Protein AF-A0A845ZEK1-F1 (afdb_monomer)

Sequence (214 aa):
FQQAIDDYSEALKINANESKAFIGRALAHYHLGHADDALSDYAEAIRLNPRDARASVGRGLIYFSQADFQRAWVNFDQALRINPDDAQAYLGRADSNAKLGKADDAILDYTAVLRLMPDDVNAYYNRALLHHERGDIDTALADYEQVSQRIPPDAALSYNMACLLTQKNQLEAAFAQLEQALTLGGESIAATAATDPDFAPLRGDARFAELVRE

pLDDT: mean 96.43, std 3.89, range [60.62, 98.88]

Nearest PDB structures (foldseek):
  6eou-assembly1_A  TM=8.905E-01  e=7.229E-09  Homo sapiens
  6q6h-assembly1_J  TM=7.855E-01  e=2.201E-08  Homo sapiens
  1w3b-assembly1_A  TM=8.340E-01  e=2.630E-08  Homo sapiens
  9gaw-assembly1_P  TM=7.689E-01  e=3.592E-08  Homo sapiens
  9gaw-assembly1_J  TM=7.381E-01  e=3.286E-08  Homo sapiens

Foldseek 3Di:
DVVLLVVLVVVCVVPVLPLVSLLSNLVVCVVVVVLVSSLVSLVSSCVSPVLPLSSLLSNLVSCVVVVVLVSSLVSLVSSCVNPVLPLSSLQSNLVSCVSVVNLVSNLVSLVSNCVNVVLPLVSLQVNLVSCVVVVVLVSSLVSLVSNVVRDPDALVSLQSNLLSCLVVVVNVSSLVSLLVNCVHPPLVSLVCLVPDPSCVSVPPPVSNVVSSDD

Structure (mmCIF, N/CA/C/O backbone):
data_AF-A0A845ZEK1-F1
#
_entry.id   AF-A0A845ZEK1-F1
#
loop_
_atom_site.group_PDB
_atom_site.id
_atom_site.type_symbol
_atom_site.label_atom_id
_atom_site.label_alt_id
_atom_site.label_comp_id
_atom_site.label_asym_id
_atom_site.label_entity_id
_atom_site.label_seq_id
_atom_site.pdbx_PDB_ins_code
_atom_site.Cartn_x
_atom_site.Cartn_y
_atom_site.Cartn_z
_atom_site.occupancy
_atom_site.B_iso_or_equiv
_atom_site.auth_seq_id
_atom_site.auth_comp_id
_atom_site.auth_asym_id
_atom_site.auth_atom_id
_atom_site.pdbx_PDB_model_num
ATOM 1 N N . PHE A 1 1 ? 23.775 6.052 -9.203 1.00 93.94 1 PHE A N 1
ATOM 2 C CA . PHE A 1 1 ? 22.815 5.849 -10.306 1.00 93.94 1 PHE A CA 1
ATOM 3 C C . PHE A 1 1 ? 23.282 6.442 -11.632 1.00 93.94 1 PHE A C 1
ATOM 5 O O . PHE A 1 1 ? 23.187 5.718 -12.607 1.00 93.94 1 PHE A O 1
ATOM 12 N N . GLN A 1 2 ? 23.859 7.654 -11.696 1.00 97.69 2 GLN A N 1
ATOM 13 C CA . GLN A 1 2 ? 24.352 8.208 -12.976 1.00 97.69 2 GLN A CA 1
ATOM 14 C C . GLN A 1 2 ? 25.347 7.284 -13.699 1.00 97.69 2 GLN A C 1
ATOM 16 O O . GLN A 1 2 ? 25.124 6.942 -14.849 1.00 97.69 2 GLN A O 1
ATOM 21 N N . GLN A 1 3 ? 26.362 6.775 -12.995 1.00 97.94 3 GLN A N 1
ATOM 22 C CA . GLN A 1 3 ? 27.318 5.828 -13.583 1.00 97.94 3 GLN A CA 1
ATOM 23 C C . GLN A 1 3 ? 26.645 4.567 -14.157 1.00 97.94 3 GLN A C 1
ATOM 25 O O . GLN A 1 3 ? 27.056 4.077 -15.198 1.00 97.94 3 GLN A O 1
ATOM 30 N N . ALA A 1 4 ? 25.570 4.073 -13.531 1.00 97.75 4 ALA A N 1
ATOM 31 C CA . ALA A 1 4 ? 24.830 2.931 -14.065 1.00 97.75 4 ALA A CA 1
ATOM 32 C C . ALA A 1 4 ? 24.123 3.279 -15.386 1.00 97.75 4 ALA A C 1
ATOM 34 O O . ALA A 1 4 ? 24.081 2.448 -16.287 1.00 97.75 4 ALA A O 1
ATOM 35 N N . ILE A 1 5 ? 23.596 4.503 -15.526 1.00 98.62 5 ILE A N 1
ATOM 36 C CA . ILE A 1 5 ? 23.023 4.978 -16.795 1.00 98.62 5 ILE A CA 1
ATOM 37 C C . ILE A 1 5 ? 24.092 4.990 -17.885 1.00 98.62 5 ILE A C 1
ATOM 39 O O . ILE A 1 5 ? 23.830 4.517 -18.994 1.00 98.62 5 ILE A O 1
ATOM 43 N N . ASP A 1 6 ? 25.282 5.495 -17.564 1.00 98.19 6 ASP A N 1
ATOM 44 C CA . ASP A 1 6 ? 26.401 5.574 -18.501 1.00 98.19 6 ASP A CA 1
ATOM 45 C C . ASP A 1 6 ? 26.843 4.160 -18.928 1.00 98.19 6 ASP A C 1
ATOM 47 O O . ASP A 1 6 ? 26.888 3.864 -20.124 1.00 98.19 6 ASP A O 1
ATOM 51 N N . ASP A 1 7 ? 27.039 3.248 -17.969 1.00 98.38 7 ASP A N 1
ATOM 52 C CA . ASP A 1 7 ? 27.442 1.857 -18.217 1.00 98.38 7 ASP A CA 1
ATOM 53 C C . ASP A 1 7 ? 26.414 1.095 -19.075 1.00 98.38 7 ASP A C 1
ATOM 55 O O . ASP A 1 7 ? 26.776 0.435 -20.054 1.00 98.38 7 ASP A O 1
ATOM 59 N N . TYR A 1 8 ? 25.116 1.204 -18.764 1.00 98.38 8 TYR A N 1
ATOM 60 C CA . TYR A 1 8 ? 24.072 0.574 -19.580 1.00 98.38 8 TYR A CA 1
ATOM 61 C C . TYR A 1 8 ? 23.950 1.218 -20.963 1.00 98.38 8 TYR A C 1
ATOM 63 O O . TYR A 1 8 ? 23.642 0.528 -21.933 1.00 98.38 8 TYR A O 1
ATOM 71 N N . SER A 1 9 ? 24.217 2.518 -21.085 1.00 98.25 9 SER A N 1
ATOM 72 C CA . SER A 1 9 ? 24.225 3.196 -22.383 1.00 98.25 9 SER A CA 1
ATOM 73 C C . SER A 1 9 ? 25.378 2.721 -23.263 1.00 98.25 9 SER A C 1
ATOM 75 O O . SER A 1 9 ? 25.169 2.498 -24.454 1.00 98.25 9 SER A O 1
ATOM 77 N N . GLU A 1 10 ? 26.566 2.493 -22.698 1.00 98.06 10 GLU A N 1
ATOM 78 C CA . GLU A 1 10 ? 27.672 1.851 -23.419 1.00 98.06 10 GLU A CA 1
ATOM 79 C C . GLU A 1 10 ? 27.338 0.401 -23.797 1.00 98.06 10 GLU A C 1
ATOM 81 O O . GLU A 1 10 ? 27.553 -0.006 -24.941 1.00 98.06 10 GLU A O 1
ATOM 86 N N . ALA A 1 11 ? 26.724 -0.368 -22.891 1.00 97.25 11 ALA A N 1
ATOM 87 C CA . ALA A 1 11 ? 26.275 -1.727 -23.195 1.00 97.25 11 ALA A CA 1
ATOM 88 C C . ALA A 1 11 ? 25.287 -1.758 -24.377 1.00 97.25 11 ALA A C 1
ATOM 90 O O . ALA A 1 11 ? 25.398 -2.612 -25.257 1.00 97.25 11 ALA A O 1
ATOM 91 N N . LEU A 1 12 ? 24.370 -0.789 -24.447 1.00 97.81 12 LEU A N 1
ATOM 92 C CA . LEU A 1 12 ? 23.396 -0.662 -25.533 1.00 97.81 12 LEU A CA 1
ATOM 93 C C . LEU A 1 12 ? 24.012 -0.192 -26.860 1.00 97.81 12 LEU A C 1
ATOM 95 O O . LEU A 1 12 ? 23.465 -0.499 -27.918 1.00 97.81 12 LEU A O 1
ATOM 99 N N . LYS A 1 13 ? 25.171 0.480 -26.849 1.00 97.88 13 LYS A N 1
ATOM 100 C CA . LYS A 1 13 ? 25.944 0.728 -28.083 1.00 97.88 13 LYS A CA 1
ATOM 101 C C . LYS A 1 13 ? 26.550 -0.559 -28.644 1.00 97.88 13 LYS A C 1
ATOM 103 O O . LYS A 1 13 ? 26.666 -0.693 -29.858 1.00 97.88 13 LYS A O 1
ATOM 108 N N . ILE A 1 14 ? 26.934 -1.495 -27.773 1.00 97.38 14 ILE A N 1
ATOM 109 C CA . ILE A 1 14 ? 27.496 -2.797 -28.162 1.00 97.38 14 ILE A CA 1
ATOM 110 C C . ILE A 1 14 ? 26.380 -3.751 -28.613 1.00 97.38 14 ILE A C 1
ATOM 112 O O . ILE A 1 14 ? 26.515 -4.418 -29.638 1.00 97.38 14 ILE A O 1
ATOM 116 N N . ASN A 1 15 ? 25.270 -3.805 -27.871 1.00 95.94 15 ASN A N 1
ATOM 117 C CA . ASN A 1 15 ? 24.083 -4.585 -28.213 1.00 95.94 15 ASN A CA 1
ATOM 118 C C . ASN A 1 15 ? 22.799 -3.777 -27.970 1.00 95.94 15 ASN A C 1
ATOM 120 O O . ASN A 1 15 ? 22.252 -3.765 -26.867 1.00 95.94 15 ASN A O 1
ATOM 124 N N . ALA A 1 16 ? 22.270 -3.178 -29.037 1.00 95.19 16 ALA A N 1
ATOM 125 C CA . ALA A 1 16 ? 21.077 -2.332 -28.983 1.00 95.19 16 ALA A CA 1
ATOM 126 C C . ALA A 1 16 ? 19.771 -3.080 -28.656 1.00 95.19 16 ALA A C 1
ATOM 128 O O . ALA A 1 16 ? 18.754 -2.438 -28.429 1.00 95.19 16 ALA A O 1
ATOM 129 N N . ASN A 1 17 ? 19.782 -4.417 -28.630 1.00 96.25 17 ASN A N 1
ATOM 130 C CA . ASN A 1 17 ? 18.606 -5.244 -28.347 1.00 96.25 17 ASN A CA 1
ATOM 131 C C . ASN A 1 17 ? 18.685 -5.944 -26.975 1.00 96.25 17 ASN A C 1
ATOM 133 O O . ASN A 1 17 ? 17.934 -6.887 -26.717 1.00 96.25 17 ASN A O 1
ATOM 137 N N . GLU A 1 18 ? 19.591 -5.521 -26.088 1.00 96.69 18 GLU A N 1
ATOM 138 C CA . GLU A 1 18 ? 19.718 -6.099 -24.748 1.00 96.69 18 GLU A CA 1
ATOM 139 C C . GLU A 1 18 ? 18.628 -5.570 -23.799 1.00 96.69 18 GLU A C 1
ATOM 141 O O . GLU A 1 18 ? 18.795 -4.558 -23.119 1.00 96.69 18 GLU A O 1
ATOM 146 N N . SER A 1 19 ? 17.501 -6.287 -23.722 1.00 97.38 19 SER A N 1
ATOM 147 C CA . SER A 1 19 ? 16.356 -5.933 -22.864 1.00 97.38 19 SER A CA 1
ATOM 148 C C . SER A 1 19 ? 16.752 -5.707 -21.394 1.00 97.38 19 SER A C 1
ATOM 150 O O . SER A 1 19 ? 16.255 -4.775 -20.761 1.00 97.38 19 SER A O 1
ATOM 152 N N . LYS A 1 20 ? 17.703 -6.479 -20.841 1.00 97.62 20 LYS A N 1
ATOM 153 C CA . LYS A 1 20 ? 18.134 -6.296 -19.442 1.00 97.62 20 LYS A CA 1
ATOM 154 C C . LYS A 1 20 ? 18.874 -4.979 -19.217 1.00 97.62 20 LYS A C 1
ATOM 156 O O . LYS A 1 20 ? 18.751 -4.410 -18.135 1.00 97.62 20 LYS A O 1
ATOM 161 N N . ALA A 1 21 ? 19.615 -4.493 -20.214 1.00 98.06 21 ALA A N 1
ATOM 162 C CA . ALA A 1 21 ? 20.306 -3.210 -20.129 1.00 98.06 21 ALA A CA 1
A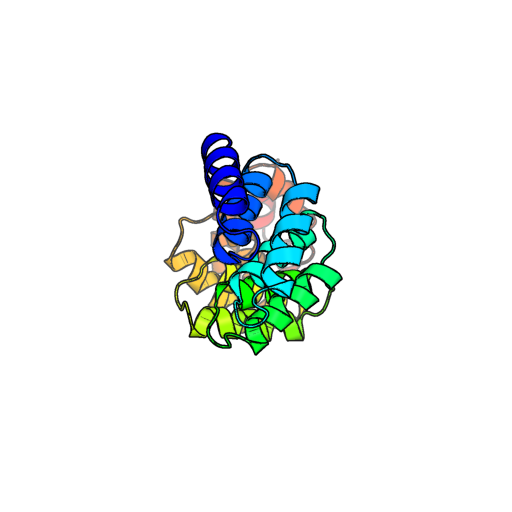TOM 163 C C . ALA A 1 21 ? 19.301 -2.052 -20.110 1.00 98.06 21 ALA A C 1
ATOM 165 O O . ALA A 1 21 ? 19.445 -1.148 -19.291 1.00 98.06 21 ALA A O 1
ATOM 166 N N . PHE A 1 22 ? 18.230 -2.130 -20.908 1.00 98.69 22 PHE A N 1
ATOM 167 C CA . PHE A 1 22 ? 17.115 -1.182 -20.820 1.00 98.69 22 PHE A CA 1
ATOM 168 C C . PHE A 1 22 ? 16.435 -1.208 -19.445 1.00 98.69 22 PHE A C 1
ATOM 170 O O . PHE A 1 22 ? 16.243 -0.154 -18.853 1.00 98.69 22 PHE A O 1
ATOM 177 N N . ILE A 1 23 ? 16.139 -2.386 -18.878 1.00 98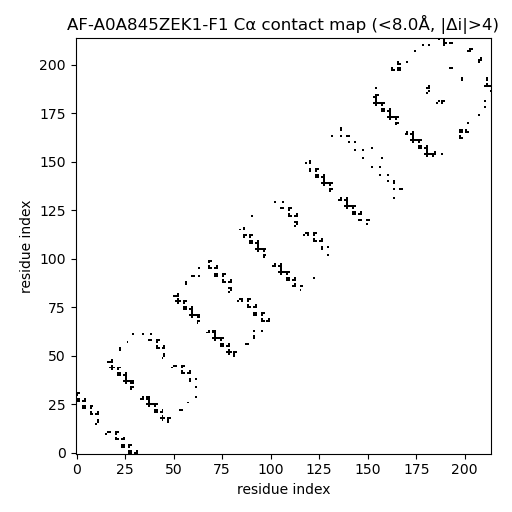.50 23 ILE A N 1
ATOM 178 C CA . ILE A 1 23 ? 15.559 -2.495 -17.520 1.00 98.50 23 ILE A CA 1
ATOM 179 C C . ILE A 1 23 ? 16.474 -1.843 -16.475 1.00 98.50 23 ILE A C 1
ATOM 181 O O . ILE A 1 23 ? 16.015 -1.069 -15.635 1.00 98.50 23 ILE A O 1
ATOM 185 N N . GLY A 1 24 ? 17.772 -2.155 -16.519 1.00 98.44 24 GLY A N 1
ATOM 186 C CA . GLY A 1 24 ? 18.748 -1.611 -15.581 1.00 98.44 24 GLY A CA 1
ATOM 187 C C . GLY A 1 24 ? 18.896 -0.093 -15.698 1.00 98.44 24 GLY A C 1
ATOM 188 O O . GLY A 1 24 ? 18.955 0.601 -14.679 1.00 98.44 24 GLY A O 1
ATOM 189 N N . ARG A 1 25 ? 18.904 0.431 -16.929 1.00 98.62 25 ARG A N 1
ATOM 190 C CA . ARG A 1 25 ? 18.981 1.870 -17.193 1.00 98.62 25 ARG A CA 1
ATOM 191 C C . ARG A 1 25 ? 17.705 2.592 -16.774 1.00 98.62 25 ARG A C 1
ATOM 193 O O . ARG A 1 25 ? 17.798 3.607 -16.089 1.00 98.62 25 ARG A O 1
ATOM 200 N N . ALA A 1 26 ? 16.537 2.017 -17.056 1.00 98.62 26 ALA A N 1
ATOM 201 C CA . ALA A 1 26 ? 15.248 2.542 -16.622 1.00 98.62 26 ALA A CA 1
ATOM 202 C C . ALA A 1 26 ? 15.165 2.678 -15.097 1.00 98.62 26 ALA A C 1
ATOM 204 O O . ALA A 1 26 ? 14.757 3.718 -14.580 1.00 98.62 26 ALA A O 1
ATOM 205 N N . LEU A 1 27 ? 15.602 1.650 -14.362 1.00 98.19 27 LEU A N 1
ATOM 206 C CA . LEU A 1 27 ? 15.652 1.687 -12.902 1.00 98.19 27 LEU A CA 1
ATOM 207 C C . LEU A 1 27 ? 16.565 2.816 -12.400 1.00 98.19 27 LEU A C 1
ATOM 209 O O . LEU A 1 27 ? 16.207 3.543 -11.474 1.00 98.19 27 LEU A O 1
ATOM 213 N N . ALA A 1 28 ? 17.727 3.003 -13.030 1.00 98.38 28 ALA A N 1
ATOM 214 C CA . ALA A 1 28 ? 18.645 4.078 -12.672 1.00 98.38 28 ALA A CA 1
ATOM 215 C C . ALA A 1 28 ? 18.079 5.476 -12.987 1.00 98.38 28 ALA A C 1
ATOM 217 O O . ALA A 1 28 ? 18.212 6.370 -12.150 1.00 98.38 28 ALA A O 1
ATOM 218 N N . HIS A 1 29 ? 17.408 5.655 -14.131 1.00 98.62 29 HIS A N 1
ATOM 219 C CA . HIS A 1 29 ? 16.678 6.885 -14.462 1.00 98.62 29 HIS A CA 1
ATOM 220 C C . HIS A 1 29 ? 15.589 7.185 -13.429 1.00 98.62 29 HIS A C 1
ATOM 222 O O . HIS A 1 29 ? 15.517 8.306 -12.925 1.00 98.62 29 HIS A O 1
ATOM 228 N N . TYR A 1 30 ? 14.795 6.181 -13.047 1.00 97.50 30 TYR A N 1
ATOM 229 C CA . TYR A 1 30 ? 13.742 6.337 -12.045 1.00 97.50 30 TYR A CA 1
ATOM 230 C C . TYR A 1 30 ? 14.295 6.816 -10.695 1.00 97.50 30 TYR A C 1
ATOM 232 O O . TYR A 1 30 ? 13.788 7.785 -10.134 1.00 97.50 30 TYR A O 1
ATOM 240 N N . HIS A 1 31 ? 15.389 6.219 -10.208 1.00 96.81 31 HIS A N 1
ATOM 241 C CA . HIS A 1 31 ? 16.032 6.644 -8.957 1.00 96.81 31 HIS A CA 1
ATOM 242 C C . HIS A 1 31 ? 16.645 8.053 -9.001 1.00 96.81 31 HIS A C 1
ATOM 244 O O . HIS A 1 31 ? 16.882 8.637 -7.945 1.00 96.81 31 HIS A O 1
ATOM 250 N N . LEU A 1 32 ? 16.906 8.605 -10.189 1.00 97.56 32 LEU A N 1
ATOM 251 C CA . LEU A 1 32 ? 17.343 9.994 -10.370 1.00 97.56 32 LEU A CA 1
ATOM 252 C C . LEU A 1 32 ? 16.183 10.966 -10.645 1.00 97.56 32 LEU A C 1
ATOM 254 O O . LEU A 1 32 ? 16.424 12.154 -10.834 1.00 97.56 32 LEU A O 1
ATOM 258 N N . GLY A 1 33 ? 14.935 10.492 -10.666 1.00 96.44 33 GLY A N 1
ATOM 259 C CA . GLY A 1 33 ? 13.761 11.314 -10.971 1.00 96.44 33 GLY A CA 1
ATOM 260 C C . GLY A 1 33 ? 13.530 11.557 -12.467 1.00 96.44 33 GLY A C 1
ATOM 261 O O . GLY A 1 33 ? 12.646 12.330 -12.832 1.00 96.44 33 GLY A O 1
ATOM 262 N N . HIS A 1 34 ? 14.273 10.886 -13.349 1.00 98.06 34 HIS A N 1
ATOM 263 C CA . HIS A 1 34 ? 14.117 10.977 -14.803 1.00 98.06 34 HIS A CA 1
ATOM 264 C C . HIS A 1 34 ? 13.002 10.032 -15.287 1.00 98.06 34 HIS A C 1
ATOM 266 O O . HIS A 1 34 ? 13.252 9.024 -15.948 1.00 98.06 34 HIS A O 1
ATOM 272 N N . ALA A 1 35 ? 11.755 10.321 -14.903 1.00 97.88 35 ALA A N 1
ATOM 273 C CA . ALA A 1 35 ? 10.625 9.413 -15.121 1.00 97.88 35 ALA A CA 1
ATOM 274 C C . ALA A 1 35 ? 10.346 9.115 -16.607 1.00 97.88 35 ALA A C 1
ATOM 276 O O . ALA A 1 35 ? 10.077 7.966 -16.950 1.00 97.88 35 ALA A O 1
ATOM 277 N N . ASP A 1 36 ? 10.440 10.114 -17.489 1.00 98.38 36 ASP A N 1
ATOM 278 C CA . ASP A 1 36 ? 10.157 9.938 -18.922 1.00 98.38 36 ASP A CA 1
ATOM 279 C C . ASP A 1 36 ? 11.189 9.036 -19.611 1.00 98.38 36 ASP A C 1
ATOM 281 O O . ASP A 1 36 ? 10.819 8.139 -20.373 1.00 98.38 36 ASP A O 1
ATOM 285 N N . ASP A 1 37 ? 12.473 9.200 -19.277 1.00 98.56 37 ASP A N 1
ATOM 286 C CA . ASP A 1 37 ? 13.544 8.327 -19.768 1.00 98.56 37 ASP A CA 1
ATOM 287 C C . ASP A 1 37 ? 13.342 6.887 -19.284 1.00 98.56 37 ASP A C 1
ATOM 289 O O . ASP A 1 37 ? 13.435 5.938 -20.065 1.00 98.56 37 ASP A O 1
ATOM 293 N N . ALA A 1 38 ? 12.985 6.717 -18.006 1.00 98.69 38 ALA A N 1
ATOM 294 C CA . ALA A 1 38 ? 12.698 5.406 -17.438 1.00 98.69 38 ALA A CA 1
ATOM 295 C C . ALA A 1 38 ? 11.502 4.726 -18.124 1.00 98.69 38 ALA A C 1
ATOM 297 O O . ALA A 1 38 ? 11.556 3.533 -18.425 1.00 98.69 38 ALA A O 1
ATOM 298 N N . LEU A 1 39 ? 10.428 5.471 -18.408 1.00 98.75 39 LEU A N 1
ATOM 299 C CA . LEU A 1 39 ? 9.270 4.956 -19.143 1.00 98.75 39 LEU A CA 1
ATOM 300 C C . LEU A 1 39 ? 9.642 4.527 -20.565 1.00 98.75 39 LEU A C 1
ATOM 302 O O . LEU A 1 39 ? 9.167 3.482 -21.017 1.00 98.75 39 LEU A O 1
ATOM 306 N N . SER A 1 40 ? 10.483 5.307 -21.250 1.00 98.62 40 SER A N 1
ATOM 307 C CA . SER A 1 40 ? 10.983 4.985 -22.590 1.00 98.62 40 SER A CA 1
ATOM 308 C C . SER A 1 40 ? 11.788 3.682 -22.584 1.00 98.62 40 SER A C 1
ATOM 310 O O . SER A 1 40 ? 11.489 2.758 -23.344 1.00 98.62 40 SER A O 1
ATOM 312 N N . ASP A 1 41 ? 12.737 3.552 -21.655 1.00 98.75 41 ASP A N 1
ATOM 313 C CA . ASP A 1 41 ? 13.566 2.354 -21.534 1.00 98.75 41 ASP A CA 1
ATOM 314 C C . ASP A 1 41 ? 12.749 1.118 -21.130 1.00 98.75 41 ASP A C 1
ATOM 316 O O . ASP A 1 41 ? 12.919 0.047 -21.715 1.00 98.75 41 ASP A O 1
ATOM 320 N N . TYR A 1 42 ? 11.804 1.233 -20.189 1.00 98.75 42 TYR A N 1
ATOM 321 C CA . TYR A 1 42 ? 10.920 0.110 -19.864 1.00 98.75 42 TYR A CA 1
ATOM 322 C C . TYR A 1 42 ? 10.023 -0.288 -21.041 1.00 98.75 42 TYR A C 1
ATOM 324 O O . TYR A 1 42 ? 9.781 -1.479 -21.244 1.00 98.75 42 TYR A O 1
ATOM 332 N N . ALA A 1 43 ? 9.527 0.671 -21.829 1.00 98.69 43 ALA A N 1
ATOM 333 C CA . ALA A 1 43 ? 8.740 0.370 -23.022 1.00 98.69 43 ALA A CA 1
ATOM 334 C C . ALA A 1 43 ? 9.565 -0.414 -24.054 1.00 98.69 43 ALA A C 1
ATOM 336 O O . ALA A 1 43 ? 9.075 -1.403 -24.607 1.00 98.69 43 ALA A O 1
ATOM 337 N N . GLU A 1 44 ? 10.824 -0.032 -24.255 1.00 98.69 44 GLU A N 1
ATOM 338 C CA . GLU A 1 44 ? 11.736 -0.738 -25.151 1.00 98.69 44 GLU A CA 1
ATOM 339 C C . GLU A 1 44 ? 12.110 -2.130 -24.616 1.00 98.69 44 GLU A C 1
ATOM 341 O O . GLU A 1 44 ? 12.078 -3.113 -25.361 1.00 98.69 44 GLU A O 1
ATOM 346 N N . ALA A 1 45 ? 12.340 -2.265 -23.307 1.00 98.62 45 ALA A N 1
ATOM 347 C CA . ALA A 1 45 ? 12.555 -3.561 -22.667 1.00 98.62 45 ALA A CA 1
ATOM 348 C C . ALA A 1 45 ? 11.369 -4.522 -22.859 1.00 98.62 45 ALA A C 1
ATOM 350 O O . ALA A 1 45 ? 11.593 -5.692 -23.182 1.00 98.62 45 ALA A O 1
ATOM 351 N N . ILE A 1 46 ? 10.129 -4.031 -22.706 1.00 98.38 46 ILE A N 1
ATOM 352 C CA . ILE A 1 46 ? 8.890 -4.795 -22.945 1.00 98.38 46 ILE A CA 1
ATOM 353 C C . ILE A 1 46 ? 8.775 -5.186 -24.423 1.00 98.38 46 ILE A C 1
ATOM 355 O O . ILE A 1 46 ? 8.396 -6.317 -24.728 1.00 98.38 46 ILE A O 1
ATOM 359 N N . ARG A 1 47 ? 9.111 -4.277 -25.349 1.00 98.44 47 ARG A N 1
ATOM 360 C CA . ARG A 1 47 ? 9.092 -4.547 -26.795 1.00 98.44 47 ARG A CA 1
ATOM 361 C C . ARG A 1 47 ? 10.068 -5.665 -27.170 1.00 98.44 47 ARG A C 1
ATOM 363 O O . ARG A 1 47 ? 9.724 -6.527 -27.977 1.00 98.44 47 ARG A O 1
ATOM 370 N N . LEU A 1 48 ? 11.270 -5.643 -26.595 1.00 98.31 48 LEU A N 1
ATOM 371 C CA . LEU A 1 48 ? 12.333 -6.614 -26.861 1.00 98.31 48 LEU A CA 1
ATOM 372 C C . LEU A 1 48 ? 12.083 -7.969 -26.190 1.00 98.31 48 LEU A C 1
ATOM 374 O O . LEU A 1 48 ? 12.358 -9.008 -26.789 1.00 98.31 48 LEU A O 1
ATOM 378 N N . ASN A 1 49 ? 11.563 -7.973 -24.961 1.00 97.56 49 ASN A N 1
ATOM 379 C CA . ASN A 1 49 ? 11.255 -9.194 -24.225 1.00 97.56 49 ASN A CA 1
ATOM 380 C C . ASN A 1 49 ? 9.931 -9.072 -23.448 1.00 97.56 49 ASN A C 1
ATOM 382 O O . ASN A 1 49 ? 9.933 -8.797 -22.246 1.00 97.56 49 ASN A O 1
ATOM 386 N N . PRO A 1 50 ? 8.786 -9.364 -24.089 1.00 96.12 50 PRO A N 1
ATOM 387 C CA . PRO A 1 50 ? 7.474 -9.242 -23.454 1.00 96.12 50 PRO A CA 1
ATOM 388 C C . PRO A 1 50 ? 7.203 -10.303 -22.376 1.00 96.12 50 PRO A C 1
ATOM 390 O O . PRO A 1 50 ? 6.146 -10.270 -21.754 1.00 96.12 50 PRO A O 1
ATOM 393 N N . ARG A 1 51 ? 8.116 -11.264 -22.168 1.00 96.56 51 ARG A N 1
ATOM 394 C CA . ARG A 1 51 ? 8.026 -12.297 -21.122 1.00 96.56 51 ARG A CA 1
ATOM 395 C C . ARG A 1 51 ? 8.880 -11.984 -19.892 1.00 96.56 51 ARG A C 1
ATOM 397 O O . ARG A 1 51 ? 8.981 -12.825 -19.005 1.00 96.56 51 ARG A O 1
ATOM 404 N N . ASP A 1 52 ? 9.505 -10.811 -19.830 1.00 96.56 52 ASP A N 1
ATOM 405 C CA . ASP A 1 52 ? 10.189 -10.341 -18.628 1.00 96.56 52 ASP A CA 1
ATOM 406 C C . ASP A 1 52 ? 9.269 -9.417 -17.824 1.00 96.56 52 ASP A C 1
ATOM 408 O O . ASP A 1 52 ? 9.092 -8.244 -18.154 1.00 96.56 52 ASP A O 1
ATOM 412 N N . ALA A 1 53 ? 8.678 -9.949 -16.752 1.00 97.81 53 ALA A N 1
ATOM 413 C CA . ALA A 1 53 ? 7.726 -9.217 -15.918 1.00 97.81 53 ALA A CA 1
ATOM 414 C C . ALA A 1 53 ? 8.332 -7.960 -15.264 1.00 97.81 53 ALA A C 1
ATOM 416 O O . ALA A 1 53 ? 7.607 -7.001 -15.000 1.00 97.81 53 ALA A O 1
ATOM 417 N N . ARG A 1 54 ? 9.658 -7.920 -15.051 1.00 98.06 54 ARG A N 1
ATOM 418 C CA . ARG A 1 54 ? 10.339 -6.825 -14.338 1.00 98.06 54 ARG A CA 1
ATOM 419 C C . ARG A 1 54 ? 10.137 -5.471 -15.008 1.00 98.06 54 ARG A C 1
ATOM 421 O O . ARG A 1 54 ? 9.977 -4.470 -14.316 1.00 98.06 54 ARG A O 1
ATOM 428 N N . ALA A 1 55 ? 10.119 -5.437 -16.341 1.00 97.94 55 ALA A N 1
ATOM 429 C CA . ALA A 1 55 ? 9.911 -4.196 -17.080 1.00 97.94 55 ALA A CA 1
ATOM 430 C C . ALA A 1 55 ? 8.479 -3.662 -16.901 1.00 97.94 55 ALA A C 1
ATOM 432 O O . ALA A 1 55 ? 8.283 -2.462 -16.715 1.00 97.94 55 ALA A O 1
ATOM 433 N N . SER A 1 56 ? 7.484 -4.556 -16.889 1.00 98.69 56 SER A N 1
ATOM 434 C CA . SER A 1 56 ? 6.096 -4.200 -16.582 1.00 98.69 56 SER A CA 1
ATOM 435 C C . SER A 1 56 ? 5.946 -3.733 -15.131 1.00 98.69 56 SER A C 1
ATOM 437 O O . SER A 1 56 ? 5.356 -2.682 -14.911 1.00 98.69 56 SER A O 1
ATOM 439 N N . VAL A 1 57 ? 6.540 -4.423 -14.150 1.00 98.75 57 VAL A N 1
ATOM 440 C CA . VAL A 1 57 ? 6.523 -3.979 -12.740 1.00 98.75 57 VAL A CA 1
ATOM 441 C C . VAL A 1 57 ? 7.140 -2.586 -12.594 1.00 98.75 57 VAL A C 1
ATOM 443 O O . VAL A 1 57 ? 6.496 -1.686 -12.058 1.00 98.75 57 VAL A O 1
ATOM 446 N N . GLY A 1 58 ? 8.348 -2.371 -13.122 1.00 98.44 58 GLY A N 1
ATOM 447 C CA . GLY A 1 58 ? 9.043 -1.083 -13.035 1.00 98.44 58 GLY A CA 1
ATOM 448 C C . GLY A 1 58 ? 8.265 0.067 -13.679 1.00 98.44 58 GLY A C 1
ATOM 449 O O . GLY A 1 58 ? 8.144 1.146 -13.099 1.00 98.44 58 GLY A O 1
ATOM 450 N N . ARG A 1 59 ? 7.652 -0.180 -14.841 1.00 98.56 59 ARG A N 1
ATOM 451 C CA . ARG A 1 59 ? 6.781 0.791 -15.513 1.00 98.56 59 ARG A CA 1
ATOM 452 C C . ARG A 1 59 ? 5.488 1.060 -14.738 1.00 98.56 59 ARG A C 1
ATOM 454 O O . ARG A 1 59 ? 5.038 2.203 -14.685 1.00 98.56 59 ARG A O 1
ATOM 461 N N . GLY A 1 60 ? 4.905 0.028 -14.127 1.00 98.75 60 GLY A N 1
ATOM 462 C CA . GLY A 1 60 ? 3.734 0.144 -13.257 1.00 98.75 60 GLY A CA 1
ATOM 463 C C . GLY A 1 60 ? 3.995 1.041 -12.048 1.00 98.75 60 GLY A C 1
ATOM 464 O O . GLY A 1 60 ? 3.187 1.922 -11.766 1.00 98.75 60 GLY A O 1
ATOM 465 N N . LEU A 1 61 ? 5.158 0.895 -11.405 1.00 98.62 61 LEU A N 1
ATOM 466 C CA . LEU A 1 61 ? 5.572 1.734 -10.275 1.00 98.62 61 LEU A CA 1
ATOM 467 C C . LEU A 1 61 ? 5.685 3.217 -10.651 1.00 98.62 61 LEU A C 1
ATOM 469 O O . LEU A 1 61 ? 5.242 4.067 -9.883 1.00 98.62 61 LEU A O 1
ATOM 473 N N . ILE A 1 62 ? 6.215 3.537 -11.837 1.00 98.62 62 ILE A N 1
ATOM 474 C CA . ILE A 1 62 ? 6.302 4.932 -12.305 1.00 98.62 62 ILE A CA 1
ATOM 475 C C . ILE A 1 62 ? 4.908 5.527 -12.522 1.00 98.62 62 ILE A C 1
ATOM 477 O O . ILE A 1 62 ? 4.634 6.644 -12.085 1.00 98.62 62 ILE A O 1
ATOM 481 N N . TYR A 1 63 ? 4.000 4.795 -13.174 1.00 98.88 63 TYR A N 1
ATOM 482 C CA . TYR A 1 63 ? 2.630 5.287 -13.338 1.00 98.88 63 TYR A CA 1
ATOM 483 C C . TYR A 1 63 ? 1.922 5.452 -11.994 1.00 98.88 63 TYR A C 1
ATOM 485 O O . TYR A 1 63 ? 1.212 6.437 -11.800 1.00 98.88 63 TYR A O 1
ATOM 493 N N . PHE A 1 64 ? 2.168 4.547 -11.044 1.00 98.69 64 PHE A N 1
ATOM 494 C CA . PHE A 1 64 ? 1.637 4.668 -9.693 1.00 98.69 64 PHE A CA 1
ATOM 495 C C . PHE A 1 64 ? 2.156 5.932 -8.993 1.00 98.69 64 PHE A C 1
ATOM 497 O O . PHE A 1 64 ? 1.360 6.689 -8.440 1.00 98.69 64 PHE A O 1
ATOM 504 N N . SER A 1 65 ? 3.461 6.224 -9.075 1.00 97.81 65 SER A N 1
ATOM 505 C CA . SER A 1 65 ? 4.039 7.442 -8.487 1.00 97.81 65 SER A CA 1
ATOM 506 C C . SER A 1 65 ? 3.528 8.728 -9.146 1.00 97.81 65 SER A C 1
ATOM 508 O O . SER A 1 65 ? 3.524 9.784 -8.523 1.00 97.81 65 SER A O 1
ATOM 510 N N . GLN A 1 66 ? 3.078 8.646 -10.401 1.00 98.00 66 GLN A N 1
ATOM 511 C CA . GLN A 1 66 ? 2.417 9.733 -11.133 1.00 98.00 66 GLN A CA 1
ATOM 512 C C . GLN A 1 66 ? 0.902 9.820 -10.858 1.00 98.00 66 GLN A C 1
ATOM 514 O O . GLN A 1 66 ? 0.209 10.589 -11.521 1.00 98.00 66 GLN A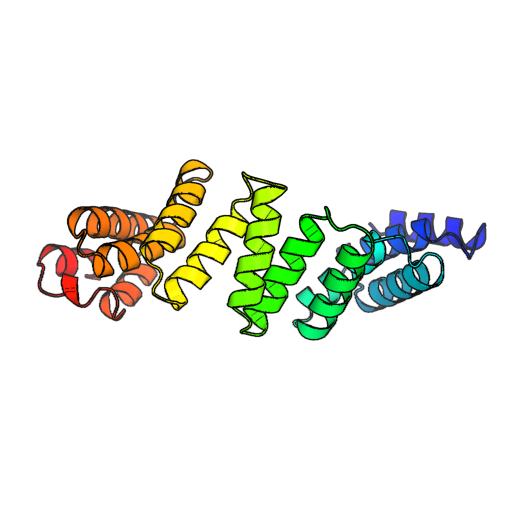 O 1
ATOM 519 N N . ALA A 1 67 ? 0.382 9.034 -9.908 1.00 98.44 67 ALA A N 1
ATOM 520 C CA . ALA A 1 67 ? -1.042 8.892 -9.597 1.00 98.44 67 ALA A CA 1
ATOM 521 C C . ALA A 1 67 ? -1.918 8.408 -10.774 1.00 98.44 67 ALA A C 1
ATOM 523 O O . ALA A 1 67 ? -3.144 8.514 -10.733 1.00 98.44 67 ALA A O 1
ATOM 524 N N . ASP A 1 68 ? -1.316 7.820 -11.811 1.00 98.69 68 ASP A N 1
ATOM 525 C CA . ASP A 1 68 ? -2.043 7.153 -12.889 1.00 98.69 68 ASP A CA 1
ATOM 526 C C . ASP A 1 68 ? -2.272 5.680 -12.538 1.00 98.69 68 ASP A C 1
ATOM 528 O O . ASP A 1 68 ? -1.649 4.752 -13.066 1.00 98.69 68 ASP A O 1
ATOM 532 N N . PHE A 1 69 ? -3.184 5.471 -11.594 1.00 98.75 69 PHE A N 1
ATOM 533 C CA . PHE A 1 69 ? -3.468 4.154 -11.031 1.00 98.75 69 PHE A CA 1
ATOM 534 C C . PHE A 1 69 ? -4.032 3.176 -12.068 1.00 98.75 69 PHE A C 1
ATOM 536 O O . PHE A 1 69 ? -3.804 1.973 -11.971 1.00 98.75 69 PHE A O 1
ATOM 543 N N . GLN A 1 70 ? -4.720 3.671 -13.104 1.00 98.81 70 GLN A N 1
ATOM 544 C CA . GLN A 1 70 ? -5.247 2.814 -14.164 1.00 98.81 70 GLN A CA 1
ATOM 545 C C . GLN A 1 70 ? -4.122 2.266 -15.052 1.00 98.81 70 GLN A C 1
ATOM 547 O O . GLN A 1 70 ? -4.116 1.069 -15.350 1.00 98.81 70 GLN A O 1
ATOM 552 N N . ARG A 1 71 ? -3.148 3.092 -15.465 1.00 98.75 71 ARG A N 1
ATOM 553 C CA . ARG A 1 71 ? -1.978 2.589 -16.206 1.00 98.75 71 ARG A CA 1
ATOM 554 C C . ARG A 1 71 ? -1.062 1.750 -15.321 1.00 98.75 71 ARG A C 1
ATOM 556 O O . ARG A 1 71 ? -0.513 0.765 -15.819 1.00 98.75 71 ARG A O 1
ATOM 563 N N . ALA A 1 72 ? -0.932 2.078 -14.037 1.00 98.88 72 ALA A N 1
ATOM 564 C CA . ALA A 1 72 ? -0.216 1.243 -13.074 1.00 98.88 72 ALA A CA 1
ATOM 565 C C . ALA A 1 72 ? -0.824 -0.167 -13.006 1.00 98.88 72 ALA A C 1
ATOM 567 O O . ALA A 1 72 ? -0.133 -1.149 -13.281 1.00 98.88 72 ALA A O 1
ATOM 568 N N . TRP A 1 73 ? -2.141 -0.253 -12.785 1.00 98.81 73 TRP A N 1
ATOM 569 C CA . TRP A 1 73 ? -2.893 -1.508 -12.746 1.00 98.81 73 TRP A CA 1
ATOM 570 C C . TRP A 1 73 ? -2.676 -2.364 -13.999 1.00 98.81 73 TRP A C 1
ATOM 572 O O . TRP A 1 73 ? -2.381 -3.548 -13.875 1.00 98.81 73 TRP A O 1
ATOM 582 N N . VAL A 1 74 ? -2.749 -1.775 -15.203 1.00 98.75 74 VAL A N 1
ATOM 583 C CA . VAL A 1 74 ? -2.543 -2.516 -16.467 1.00 98.75 74 VAL A CA 1
ATOM 584 C C . VAL A 1 74 ? -1.156 -3.162 -16.520 1.00 98.75 74 VAL A C 1
ATOM 586 O O . VAL A 1 74 ? -1.017 -4.293 -16.982 1.00 98.75 74 VAL A O 1
ATOM 589 N N . ASN A 1 75 ? -0.125 -2.457 -16.050 1.00 98.81 75 ASN A N 1
ATOM 590 C CA . ASN A 1 75 ? 1.242 -2.967 -16.071 1.00 98.81 75 ASN A CA 1
ATOM 591 C C . ASN A 1 75 ? 1.466 -4.053 -15.007 1.00 98.81 75 ASN A C 1
ATOM 593 O O . ASN A 1 75 ? 2.101 -5.064 -15.308 1.00 98.81 75 ASN A O 1
ATOM 597 N N . PHE A 1 76 ? 0.909 -3.902 -13.804 1.00 98.88 76 PHE A N 1
ATOM 598 C CA . PHE A 1 76 ? 0.970 -4.956 -12.786 1.00 98.88 76 PHE A CA 1
ATOM 599 C C . PHE A 1 76 ? 0.176 -6.201 -13.196 1.00 98.88 76 PHE A C 1
ATOM 601 O O . PHE A 1 76 ? 0.657 -7.320 -13.036 1.00 98.88 76 PHE A O 1
ATOM 608 N N . ASP A 1 77 ? -0.995 -6.029 -13.812 1.00 98.81 77 ASP A N 1
ATOM 609 C CA . ASP A 1 77 ? -1.777 -7.137 -14.365 1.00 98.81 77 ASP A CA 1
ATOM 610 C C . ASP A 1 77 ? -1.013 -7.876 -15.475 1.00 98.81 77 ASP A C 1
ATOM 612 O O . ASP A 1 77 ? -0.977 -9.107 -15.500 1.00 98.81 77 ASP A O 1
ATOM 616 N N . GLN A 1 78 ? -0.329 -7.142 -16.361 1.00 98.56 78 GLN A N 1
ATOM 617 C CA . GLN A 1 78 ? 0.558 -7.750 -17.352 1.00 98.56 78 GLN A CA 1
ATOM 618 C C . GLN A 1 78 ? 1.692 -8.545 -16.690 1.00 98.56 78 GLN A C 1
ATOM 620 O O . GLN A 1 78 ? 1.957 -9.670 -17.113 1.00 98.56 78 GLN A O 1
ATOM 625 N N . ALA A 1 79 ? 2.342 -7.991 -15.662 1.00 98.69 79 ALA A N 1
ATOM 626 C CA . ALA A 1 79 ? 3.393 -8.687 -14.924 1.00 98.69 79 ALA A CA 1
ATOM 627 C C . ALA A 1 79 ? 2.879 -9.999 -14.308 1.00 98.69 79 ALA A C 1
ATOM 629 O O . ALA A 1 79 ? 3.526 -11.030 -14.470 1.00 98.69 79 ALA A O 1
ATOM 630 N N . LEU A 1 80 ? 1.681 -9.997 -13.717 1.00 98.75 80 LEU A N 1
ATOM 631 C CA . LEU A 1 80 ? 1.060 -11.182 -13.113 1.00 98.75 80 LEU A CA 1
ATOM 632 C C . LEU A 1 80 ? 0.622 -12.241 -14.135 1.00 98.75 80 LEU A C 1
ATOM 634 O O . LEU A 1 80 ? 0.647 -13.433 -13.838 1.00 98.75 80 LEU A O 1
ATOM 638 N N . ARG A 1 81 ? 0.266 -11.849 -15.366 1.00 98.56 81 ARG A N 1
ATOM 639 C CA . ARG A 1 81 ? 0.039 -12.816 -16.461 1.00 98.56 81 ARG A CA 1
ATOM 640 C C . ARG A 1 81 ? 1.320 -13.532 -16.888 1.00 98.56 81 ARG A C 1
ATOM 642 O O . ARG A 1 81 ? 1.242 -14.634 -17.425 1.00 98.56 81 ARG A O 1
ATOM 649 N N . ILE A 1 82 ? 2.477 -12.896 -16.699 1.00 98.38 82 ILE A N 1
ATOM 650 C CA . ILE A 1 82 ? 3.795 -13.450 -17.033 1.00 98.38 82 ILE A CA 1
ATOM 651 C C . ILE A 1 82 ? 4.337 -14.280 -15.865 1.00 98.38 82 ILE A C 1
ATOM 653 O O . ILE A 1 82 ? 4.806 -15.396 -16.076 1.00 98.38 82 ILE A O 1
ATOM 657 N N . ASN A 1 83 ? 4.271 -13.735 -14.651 1.00 98.06 83 ASN A N 1
ATOM 658 C CA . ASN A 1 83 ? 4.708 -14.364 -13.413 1.00 98.06 83 ASN A CA 1
ATOM 659 C C . ASN A 1 83 ? 3.583 -14.296 -12.359 1.00 98.06 83 ASN A C 1
ATOM 661 O O . ASN A 1 83 ? 3.479 -13.297 -11.647 1.00 98.06 83 ASN A O 1
ATOM 665 N N . PRO A 1 84 ? 2.751 -15.347 -12.243 1.00 98.12 84 PRO A N 1
ATOM 666 C CA . PRO A 1 84 ? 1.633 -15.375 -11.299 1.00 98.12 84 PRO A CA 1
ATOM 667 C C . PRO A 1 84 ? 2.029 -15.407 -9.819 1.00 98.12 84 PRO A C 1
ATOM 669 O O . PRO A 1 84 ? 1.158 -15.221 -8.979 1.00 98.12 84 PRO A O 1
ATOM 672 N N . ASP A 1 85 ? 3.304 -15.636 -9.495 1.00 97.81 85 ASP A N 1
ATOM 673 C CA . ASP A 1 85 ? 3.814 -15.691 -8.117 1.00 97.81 85 ASP A CA 1
ATOM 674 C C . ASP A 1 85 ? 4.636 -14.435 -7.754 1.00 97.81 85 ASP A C 1
ATOM 676 O O . ASP A 1 85 ? 5.469 -14.451 -6.847 1.00 97.81 85 ASP A O 1
ATOM 680 N N . ASP A 1 86 ? 4.426 -13.326 -8.471 1.00 98.19 86 ASP A N 1
ATOM 681 C CA . ASP A 1 86 ? 5.087 -12.047 -8.201 1.00 98.19 86 ASP A CA 1
ATOM 682 C C . ASP A 1 86 ? 4.338 -11.245 -7.125 1.00 98.19 86 ASP A C 1
ATOM 684 O O . ASP A 1 86 ? 3.367 -10.531 -7.394 1.00 98.19 86 ASP A O 1
ATOM 688 N N . ALA A 1 87 ? 4.807 -11.350 -5.882 1.00 98.06 87 ALA A N 1
ATOM 689 C CA . ALA A 1 87 ? 4.193 -10.660 -4.753 1.00 98.06 87 ALA A CA 1
ATOM 690 C C . ALA A 1 87 ? 4.265 -9.125 -4.874 1.00 98.06 87 ALA A C 1
ATOM 692 O O . ALA A 1 87 ? 3.342 -8.434 -4.445 1.00 98.06 87 ALA A O 1
ATOM 693 N N . GLN A 1 88 ? 5.309 -8.579 -5.508 1.00 97.81 88 GLN A N 1
ATOM 694 C CA . GLN A 1 88 ? 5.440 -7.136 -5.719 1.00 97.81 88 GLN A CA 1
ATOM 695 C C . GLN A 1 88 ? 4.429 -6.634 -6.756 1.00 97.81 88 GLN A C 1
ATOM 697 O O . GLN A 1 88 ? 3.849 -5.559 -6.587 1.00 97.81 88 GLN A O 1
ATOM 702 N N . ALA A 1 89 ? 4.185 -7.410 -7.814 1.00 98.62 89 ALA A N 1
ATOM 703 C CA . ALA A 1 89 ? 3.156 -7.082 -8.793 1.00 98.62 89 ALA A CA 1
ATOM 704 C C . ALA A 1 89 ? 1.746 -7.151 -8.182 1.00 98.62 89 ALA A C 1
ATOM 706 O O . ALA A 1 89 ? 0.934 -6.264 -8.448 1.00 98.62 89 ALA A O 1
ATOM 707 N N . TYR A 1 90 ? 1.463 -8.140 -7.323 1.00 98.88 90 TYR A N 1
ATOM 708 C CA . TYR A 1 90 ? 0.211 -8.170 -6.559 1.00 98.88 90 TYR A CA 1
ATOM 709 C C . TYR A 1 90 ? 0.059 -6.949 -5.657 1.00 98.88 90 TYR A C 1
ATOM 711 O O . TYR A 1 90 ? -0.993 -6.319 -5.694 1.00 98.88 90 TYR A O 1
ATOM 719 N N . LEU A 1 91 ? 1.100 -6.575 -4.908 1.00 98.69 91 LEU A N 1
ATOM 720 C CA . LEU A 1 91 ? 1.058 -5.413 -4.020 1.00 98.69 91 LEU A CA 1
ATOM 721 C C . LEU A 1 91 ? 0.758 -4.124 -4.799 1.00 98.69 91 LEU A C 1
ATOM 723 O O . LEU A 1 91 ? -0.190 -3.413 -4.478 1.00 98.69 91 LEU A O 1
ATOM 727 N N . GLY A 1 92 ? 1.479 -3.877 -5.897 1.00 98.69 92 GLY A N 1
ATOM 728 C CA . GLY A 1 92 ? 1.235 -2.710 -6.746 1.00 98.69 92 GLY A CA 1
ATOM 729 C C . GLY A 1 92 ? -0.161 -2.699 -7.383 1.00 98.69 92 GLY A C 1
ATOM 730 O O . GLY A 1 92 ? -0.776 -1.634 -7.528 1.00 98.69 92 GLY A O 1
ATOM 731 N N . ARG A 1 93 ? -0.702 -3.871 -7.753 1.00 98.81 93 ARG A N 1
ATOM 732 C CA . ARG A 1 93 ? -2.072 -3.983 -8.278 1.00 98.81 93 ARG A CA 1
ATOM 733 C C . ARG A 1 93 ? -3.119 -3.755 -7.186 1.00 98.81 93 ARG A C 1
ATOM 735 O O . ARG A 1 93 ? -4.092 -3.051 -7.457 1.00 98.81 93 ARG A O 1
ATOM 742 N N . ALA A 1 94 ? -2.887 -4.256 -5.972 1.00 98.88 94 ALA A N 1
ATOM 743 C CA . ALA A 1 94 ? -3.732 -4.029 -4.803 1.00 98.88 94 ALA A CA 1
ATOM 744 C C . ALA A 1 94 ? -3.812 -2.537 -4.456 1.00 98.88 94 ALA A C 1
ATOM 746 O O . ALA A 1 94 ? -4.909 -1.984 -4.374 1.00 98.88 94 ALA A O 1
ATOM 747 N N . ASP A 1 95 ? -2.661 -1.865 -4.363 1.00 98.75 95 ASP A N 1
ATOM 748 C CA . ASP A 1 95 ? -2.576 -0.424 -4.115 1.00 98.75 95 ASP A CA 1
ATOM 749 C C . ASP A 1 95 ? -3.310 0.368 -5.209 1.00 98.75 95 ASP A C 1
ATOM 751 O O . ASP A 1 95 ? -4.074 1.296 -4.929 1.00 98.75 95 ASP A O 1
ATOM 755 N N . SER A 1 96 ? -3.122 -0.018 -6.477 1.00 98.81 96 SER A N 1
ATOM 756 C CA . SER A 1 96 ? -3.805 0.617 -7.611 1.00 98.81 96 SER A CA 1
ATOM 757 C C . SER A 1 96 ? -5.323 0.425 -7.537 1.00 98.81 96 SER A C 1
ATOM 759 O O . SER A 1 96 ? -6.071 1.376 -7.748 1.00 98.81 96 SER A O 1
ATOM 761 N N . ASN A 1 97 ? -5.793 -0.781 -7.208 1.00 98.81 97 ASN A N 1
ATOM 762 C CA . ASN A 1 97 ? -7.214 -1.078 -7.031 1.00 98.81 97 ASN A CA 1
ATOM 763 C C . ASN A 1 97 ? -7.820 -0.269 -5.877 1.00 98.81 97 ASN A C 1
ATOM 765 O O . ASN A 1 97 ? -8.880 0.330 -6.060 1.00 98.81 97 ASN A O 1
ATOM 769 N N . ALA A 1 98 ? -7.128 -0.171 -4.738 1.00 98.56 98 ALA A N 1
ATOM 770 C CA . ALA A 1 98 ? -7.560 0.638 -3.601 1.00 98.56 98 ALA A CA 1
ATOM 771 C C . ALA A 1 98 ? -7.717 2.116 -3.997 1.00 98.56 98 ALA A C 1
ATOM 773 O O . ALA A 1 98 ? -8.761 2.718 -3.754 1.00 98.56 98 ALA A O 1
ATOM 774 N N . LYS A 1 99 ? -6.736 2.691 -4.708 1.00 98.44 99 LYS A N 1
ATOM 775 C CA . LYS A 1 99 ? -6.808 4.081 -5.201 1.00 98.44 99 LYS A CA 1
ATOM 776 C C . LYS A 1 99 ? -7.876 4.309 -6.273 1.00 98.44 99 LYS A C 1
ATOM 778 O O . LYS A 1 99 ? -8.347 5.432 -6.431 1.00 98.44 99 LYS A O 1
ATOM 783 N N . LEU A 1 100 ? -8.278 3.261 -6.989 1.00 98.38 100 LEU A N 1
ATOM 784 C CA . LEU A 1 100 ? -9.382 3.284 -7.953 1.00 98.38 100 LEU A CA 1
ATOM 785 C C . LEU A 1 100 ? -10.756 3.012 -7.309 1.00 98.38 100 LEU A C 1
ATOM 787 O O . LEU A 1 100 ? -11.749 2.950 -8.032 1.00 98.38 100 LEU A O 1
ATOM 791 N N . GLY A 1 101 ? -10.831 2.823 -5.985 1.00 97.44 101 GLY A N 1
ATOM 792 C CA . GLY A 1 101 ? -12.074 2.503 -5.272 1.00 97.44 101 GLY A CA 1
ATOM 793 C C . GLY A 1 101 ? -12.572 1.067 -5.482 1.00 97.44 101 GLY A C 1
ATOM 794 O O . GLY A 1 101 ? -13.723 0.756 -5.181 1.00 97.44 101 GLY A O 1
ATOM 795 N N . LYS A 1 102 ? -11.727 0.172 -6.003 1.00 98.31 102 LYS A N 1
ATOM 796 C CA . LYS A 1 102 ? -12.039 -1.244 -6.242 1.00 98.31 102 LYS A CA 1
ATOM 797 C C . LYS A 1 102 ? -11.644 -2.084 -5.027 1.00 98.31 102 LYS A C 1
ATOM 799 O O . LYS A 1 102 ? -10.700 -2.869 -5.080 1.00 98.31 102 LYS A O 1
ATOM 804 N N . ALA A 1 103 ? -12.353 -1.884 -3.918 1.00 97.69 103 ALA A N 1
ATOM 805 C CA . ALA A 1 103 ? -12.009 -2.493 -2.632 1.00 97.69 103 ALA A CA 1
ATOM 806 C C . ALA A 1 103 ? -11.978 -4.036 -2.668 1.00 97.69 103 ALA A C 1
ATOM 808 O O . ALA A 1 103 ? -11.058 -4.627 -2.109 1.00 97.69 103 ALA A O 1
ATOM 809 N N . ASP A 1 104 ? -12.925 -4.692 -3.357 1.00 98.06 104 ASP A N 1
ATO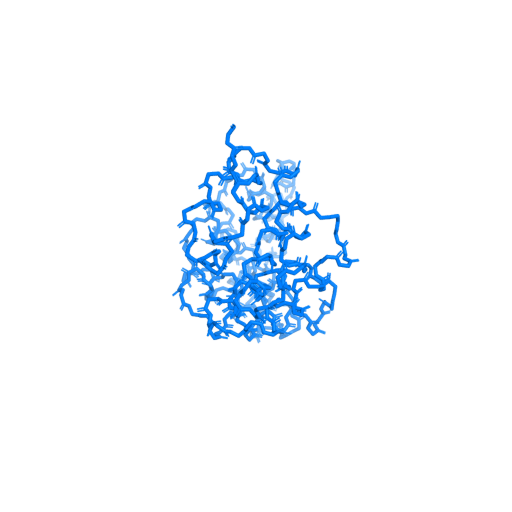M 810 C CA . ASP A 1 104 ? -12.946 -6.163 -3.497 1.00 98.06 104 ASP A CA 1
ATOM 811 C C . ASP A 1 104 ? -11.672 -6.687 -4.160 1.00 98.06 104 ASP A C 1
ATOM 813 O O . ASP A 1 104 ? -11.008 -7.579 -3.635 1.00 98.06 104 ASP A O 1
ATOM 817 N N . ASP A 1 105 ? -11.317 -6.097 -5.302 1.00 98.62 105 ASP A N 1
ATOM 818 C CA . ASP A 1 105 ? -10.152 -6.514 -6.078 1.00 98.62 105 ASP A CA 1
ATOM 819 C C . ASP A 1 105 ? -8.853 -6.257 -5.300 1.00 98.62 105 ASP A C 1
ATOM 821 O O . ASP A 1 105 ? -7.932 -7.073 -5.335 1.00 98.62 105 ASP A O 1
ATOM 825 N N . ALA A 1 106 ? -8.784 -5.151 -4.551 1.00 98.81 106 ALA A N 1
ATOM 826 C CA . ALA A 1 106 ? -7.645 -4.846 -3.691 1.00 98.81 106 ALA A CA 1
ATOM 827 C C . ALA A 1 106 ? -7.490 -5.866 -2.551 1.00 98.81 106 ALA A C 1
ATOM 829 O O . ALA A 1 106 ? -6.389 -6.366 -2.336 1.00 98.81 106 ALA A O 1
ATOM 830 N N . ILE A 1 107 ? -8.576 -6.232 -1.858 1.00 98.81 107 ILE A N 1
ATOM 831 C CA . ILE A 1 107 ? -8.555 -7.256 -0.797 1.00 98.81 107 ILE A CA 1
ATOM 832 C C . ILE A 1 107 ? -8.087 -8.610 -1.344 1.00 98.81 107 ILE A C 1
ATOM 834 O O . ILE A 1 107 ? -7.285 -9.294 -0.698 1.00 98.81 107 ILE A O 1
ATOM 838 N N . LEU A 1 108 ? -8.557 -9.002 -2.534 1.00 98.69 108 LEU A N 1
ATOM 839 C CA . LEU A 1 108 ? -8.118 -10.234 -3.194 1.00 98.69 108 LEU A CA 1
ATOM 840 C C . LEU A 1 108 ? -6.614 -10.210 -3.489 1.00 98.69 108 LEU A C 1
ATOM 842 O O . LEU A 1 108 ? -5.919 -11.187 -3.198 1.00 98.69 108 LEU A O 1
ATOM 846 N N . ASP A 1 109 ? -6.100 -9.095 -4.009 1.00 98.88 109 ASP A N 1
ATOM 847 C CA . ASP A 1 109 ? -4.678 -8.953 -4.318 1.00 98.88 109 ASP A CA 1
ATOM 848 C C . ASP A 1 109 ? -3.809 -8.902 -3.051 1.00 98.88 109 ASP A C 1
ATOM 850 O O . ASP A 1 109 ? -2.818 -9.627 -2.984 1.00 98.88 109 ASP A O 1
ATOM 854 N N . TYR A 1 110 ? -4.194 -8.170 -1.997 1.00 98.88 110 TYR A N 1
ATOM 855 C CA . TYR A 1 110 ? -3.480 -8.216 -0.710 1.00 98.88 110 TYR A CA 1
ATOM 856 C C . TYR A 1 110 ? -3.491 -9.615 -0.092 1.00 98.88 110 TYR A C 1
ATOM 858 O O . TYR A 1 110 ? -2.498 -10.057 0.480 1.00 98.88 110 TYR A O 1
ATOM 866 N N . THR A 1 111 ? -4.585 -10.362 -0.248 1.00 98.81 111 THR A N 1
ATOM 867 C CA . THR A 1 111 ? -4.643 -11.762 0.191 1.00 98.81 111 THR A CA 1
ATOM 868 C C . THR A 1 111 ? -3.656 -12.636 -0.586 1.00 98.81 111 THR A C 1
ATOM 870 O O . THR A 1 111 ? -3.028 -13.522 -0.005 1.00 98.81 111 THR A O 1
ATOM 873 N N . ALA A 1 112 ? -3.467 -12.379 -1.883 1.00 98.75 112 ALA A N 1
ATOM 874 C CA . ALA A 1 112 ? -2.435 -13.045 -2.672 1.00 98.75 112 ALA A CA 1
ATOM 875 C C . ALA A 1 112 ? -1.016 -12.650 -2.224 1.00 98.75 112 ALA A C 1
ATOM 877 O O . ALA A 1 112 ? -0.164 -13.536 -2.128 1.00 98.75 112 ALA A O 1
ATOM 878 N N . VAL A 1 113 ? -0.778 -11.376 -1.875 1.00 98.81 113 VAL A N 1
ATOM 879 C CA . VAL A 1 113 ? 0.488 -10.929 -1.263 1.00 98.81 113 VAL A CA 1
ATOM 880 C C . VAL A 1 113 ? 0.762 -11.721 0.009 1.00 98.81 113 VAL A C 1
ATOM 882 O O . VAL A 1 113 ? 1.809 -12.345 0.106 1.00 98.81 113 VAL A O 1
ATOM 885 N N . LEU A 1 114 ? -0.195 -11.792 0.936 1.00 98.69 114 LEU A N 1
ATOM 886 C CA . LEU A 1 114 ? -0.036 -12.482 2.222 1.00 98.69 114 LEU A CA 1
ATOM 887 C C . LEU A 1 114 ? 0.106 -14.005 2.091 1.00 98.69 114 LEU A C 1
ATOM 889 O O . LEU A 1 114 ? 0.695 -14.655 2.948 1.00 98.69 114 LEU A O 1
ATOM 893 N N . ARG A 1 115 ? -0.377 -14.600 0.997 1.00 98.56 115 ARG A N 1
ATOM 894 C CA . ARG A 1 115 ? -0.091 -16.007 0.682 1.00 98.56 115 ARG A CA 1
ATOM 895 C C . ARG A 1 115 ? 1.374 -16.221 0.287 1.00 98.56 115 ARG A C 1
ATOM 897 O O . ARG A 1 115 ? 1.936 -17.263 0.613 1.00 98.56 115 ARG A O 1
ATOM 904 N N . LEU A 1 116 ? 1.966 -15.279 -0.448 1.00 98.31 116 LEU A N 1
ATOM 905 C CA . LEU A 1 116 ? 3.346 -15.360 -0.946 1.00 98.31 116 LEU A CA 1
ATOM 906 C C . LEU A 1 116 ? 4.367 -14.841 0.078 1.00 98.31 116 LEU A C 1
ATOM 908 O O . LEU A 1 116 ? 5.475 -15.364 0.172 1.00 98.31 116 LEU A O 1
ATOM 912 N N . MET A 1 117 ? 3.984 -13.828 0.850 1.00 98.00 117 MET A N 1
ATOM 913 C CA . MET A 1 117 ? 4.775 -13.148 1.872 1.00 98.00 117 MET A CA 1
ATOM 914 C C . MET A 1 117 ? 3.917 -12.993 3.142 1.00 98.00 117 MET A C 1
ATOM 916 O O . MET A 1 117 ? 3.334 -11.934 3.366 1.00 98.00 117 MET A O 1
ATOM 920 N N . PRO A 1 118 ? 3.825 -14.040 3.986 1.00 97.75 118 PRO A N 1
ATOM 921 C CA . PRO A 1 118 ? 2.929 -14.067 5.152 1.00 97.75 118 PRO A CA 1
ATOM 922 C C . PRO A 1 118 ? 3.213 -13.029 6.237 1.00 97.75 118 PRO A C 1
ATOM 924 O O . PRO A 1 118 ? 2.390 -12.848 7.133 1.00 97.75 118 PRO A O 1
ATOM 927 N N . ASP A 1 119 ? 4.368 -12.368 6.157 1.00 96.69 119 ASP A N 1
ATOM 928 C CA . ASP A 1 119 ? 4.821 -11.349 7.098 1.00 96.69 119 ASP A CA 1
ATOM 929 C C . ASP A 1 119 ? 4.798 -9.931 6.512 1.00 96.69 119 ASP A C 1
ATOM 931 O O . ASP A 1 119 ? 5.344 -9.012 7.123 1.00 96.69 119 ASP A O 1
ATOM 935 N N . ASP A 1 120 ? 4.180 -9.731 5.340 1.00 98.25 120 ASP A N 1
ATOM 936 C CA . ASP A 1 120 ? 4.073 -8.402 4.737 1.00 98.25 120 ASP A CA 1
ATOM 937 C C . ASP A 1 120 ? 3.122 -7.503 5.542 1.00 98.25 120 ASP A C 1
ATOM 939 O O . ASP A 1 120 ? 1.896 -7.632 5.516 1.00 98.25 120 ASP A O 1
ATOM 943 N N . VAL A 1 121 ? 3.724 -6.576 6.283 1.00 97.75 121 VAL A N 1
ATOM 944 C CA . VAL A 1 121 ? 3.026 -5.653 7.182 1.00 97.75 121 VAL A CA 1
ATOM 945 C C . VAL A 1 121 ? 2.124 -4.683 6.417 1.00 97.75 121 VAL A C 1
ATOM 947 O O . VAL A 1 121 ? 1.023 -4.384 6.879 1.00 97.75 121 VAL A O 1
ATOM 950 N N . ASN A 1 122 ? 2.554 -4.215 5.242 1.00 96.62 122 ASN A N 1
ATOM 951 C CA . ASN A 1 122 ? 1.784 -3.256 4.450 1.00 96.62 122 ASN A CA 1
ATOM 952 C C . ASN A 1 122 ? 0.512 -3.904 3.900 1.00 96.62 122 ASN A C 1
ATOM 954 O O . ASN A 1 122 ? -0.549 -3.282 3.910 1.00 96.62 122 ASN A O 1
ATOM 958 N N . ALA A 1 123 ? 0.601 -5.163 3.467 1.00 98.38 123 ALA A N 1
ATOM 959 C CA . ALA A 1 123 ? -0.548 -5.911 2.986 1.00 98.38 123 ALA A CA 1
ATOM 960 C C . ALA A 1 123 ? -1.587 -6.140 4.093 1.00 98.38 123 ALA A C 1
ATOM 962 O O . ALA A 1 123 ? -2.768 -5.910 3.844 1.00 98.38 123 ALA A O 1
ATOM 963 N N . TYR A 1 124 ? -1.174 -6.513 5.313 1.00 98.75 124 TYR A N 1
ATOM 964 C CA . TYR A 1 124 ? -2.103 -6.584 6.450 1.00 98.75 124 TYR A CA 1
ATOM 965 C C . TYR A 1 124 ? -2.732 -5.223 6.750 1.00 98.75 124 TYR A C 1
ATOM 967 O O . TYR A 1 124 ? -3.952 -5.119 6.828 1.00 98.75 124 TYR A O 1
ATOM 975 N N . TYR A 1 125 ? -1.924 -4.167 6.869 1.00 98.31 125 TYR A N 1
ATOM 976 C CA . TYR A 1 125 ? -2.417 -2.839 7.230 1.00 98.31 125 TYR A CA 1
ATOM 977 C C . TYR A 1 125 ? -3.426 -2.289 6.210 1.00 98.31 125 TYR A C 1
ATOM 979 O O . TYR A 1 125 ? -4.511 -1.835 6.578 1.00 98.31 125 TYR A O 1
ATOM 987 N N . ASN A 1 126 ? -3.106 -2.363 4.917 1.00 98.31 126 ASN A N 1
ATOM 988 C CA . ASN A 1 126 ? -3.985 -1.852 3.869 1.00 98.31 126 ASN A CA 1
ATOM 989 C C . ASN A 1 126 ? -5.234 -2.721 3.685 1.00 98.31 126 ASN A C 1
ATOM 991 O O . ASN A 1 126 ? -6.309 -2.191 3.405 1.00 98.31 126 ASN A O 1
ATOM 995 N N . ARG A 1 127 ? -5.130 -4.045 3.863 1.00 98.69 127 ARG A N 1
ATOM 996 C CA . ARG A 1 127 ? -6.301 -4.927 3.820 1.00 98.69 127 ARG A CA 1
ATOM 997 C C . ARG A 1 127 ? -7.222 -4.684 5.020 1.00 98.69 127 ARG A C 1
ATOM 999 O O . ARG A 1 127 ? -8.433 -4.609 4.823 1.00 98.69 127 ARG A O 1
ATOM 1006 N N . ALA A 1 128 ? -6.667 -4.447 6.211 1.00 98.44 128 ALA A N 1
ATOM 1007 C CA . ALA A 1 128 ? -7.424 -4.071 7.405 1.00 98.44 128 ALA A CA 1
ATOM 1008 C C . ALA A 1 128 ? -8.232 -2.784 7.199 1.00 98.44 128 ALA A C 1
ATOM 1010 O O . ALA A 1 128 ? -9.417 -2.755 7.522 1.00 98.44 128 ALA A O 1
ATOM 1011 N N . LEU A 1 129 ? -7.626 -1.750 6.599 1.00 97.50 129 LEU A N 1
ATOM 1012 C CA . LEU A 1 129 ? -8.326 -0.506 6.256 1.00 97.50 129 LEU A CA 1
ATOM 1013 C C . LEU A 1 129 ? -9.539 -0.768 5.354 1.00 97.50 129 LEU A C 1
ATOM 1015 O O . LEU A 1 129 ? -10.631 -0.277 5.625 1.00 97.50 129 LEU A O 1
ATOM 1019 N N . LEU A 1 130 ? -9.377 -1.595 4.318 1.00 98.06 130 LEU A N 1
ATOM 1020 C CA . LEU A 1 130 ? -10.472 -1.924 3.403 1.00 98.06 130 LEU A CA 1
ATOM 1021 C C . LEU A 1 130 ? -11.568 -2.770 4.070 1.00 98.06 130 LEU A C 1
ATOM 1023 O O . LEU A 1 130 ? -12.746 -2.598 3.755 1.00 98.06 130 LEU A O 1
ATOM 1027 N N . HIS A 1 131 ? -11.216 -3.675 4.990 1.00 98.25 131 HIS A N 1
ATOM 1028 C CA . HIS A 1 131 ? -12.207 -4.400 5.794 1.00 98.25 131 HIS A CA 1
ATOM 1029 C C . HIS A 1 131 ? -12.944 -3.465 6.759 1.00 98.25 131 HIS A C 1
ATOM 1031 O O . HIS A 1 131 ? -14.165 -3.573 6.880 1.00 98.25 131 HIS A O 1
ATOM 1037 N N . HIS A 1 132 ? -12.249 -2.501 7.371 1.00 95.00 132 HIS A N 1
ATOM 1038 C CA . HIS A 1 132 ? -12.869 -1.479 8.215 1.00 95.00 132 HIS A CA 1
ATOM 1039 C C . HIS A 1 132 ? -13.888 -0.651 7.420 1.00 95.00 132 HIS A C 1
ATOM 1041 O O . HIS A 1 132 ? -15.044 -0.563 7.824 1.00 95.00 132 HIS A O 1
ATOM 1047 N N . GLU A 1 133 ? -13.521 -0.140 6.242 1.00 92.56 133 GLU A N 1
ATOM 1048 C CA . GLU A 1 133 ? -14.433 0.622 5.372 1.00 92.56 133 GLU A CA 1
ATOM 1049 C C . GLU A 1 133 ? -15.688 -0.174 4.961 1.00 92.56 133 GLU A C 1
ATOM 1051 O O . GLU A 1 133 ? -16.739 0.402 4.674 1.00 92.56 133 GLU A O 1
ATOM 1056 N N . ARG A 1 134 ? -15.604 -1.509 4.954 1.00 93.00 134 ARG A N 1
ATOM 1057 C CA . ARG A 1 134 ? -16.726 -2.420 4.673 1.00 93.00 134 ARG A CA 1
ATOM 1058 C C . ARG A 1 134 ? -17.570 -2.768 5.896 1.00 93.00 134 ARG A C 1
ATOM 1060 O O . ARG A 1 134 ? -18.602 -3.419 5.738 1.00 93.00 134 ARG A O 1
ATOM 1067 N N . GLY A 1 135 ? -17.135 -2.379 7.091 1.00 93.06 135 GLY A N 1
ATOM 1068 C CA . GLY A 1 135 ? -17.735 -2.789 8.358 1.00 93.06 135 GLY A CA 1
ATOM 1069 C C . GLY A 1 135 ? -17.408 -4.230 8.766 1.00 93.06 135 GLY A C 1
ATOM 1070 O O . GLY A 1 135 ? -18.053 -4.770 9.663 1.00 93.06 135 GLY A O 1
ATOM 1071 N N . ASP A 1 136 ? -16.418 -4.868 8.138 1.00 96.62 136 ASP A N 1
ATOM 1072 C CA . ASP A 1 136 ? -15.908 -6.186 8.533 1.00 96.62 136 ASP A CA 1
ATOM 1073 C C . ASP A 1 136 ? -14.887 -6.029 9.671 1.00 96.62 136 ASP A C 1
ATOM 1075 O O . ASP A 1 136 ? -13.675 -6.184 9.510 1.00 96.62 136 ASP A O 1
ATOM 1079 N N . ILE A 1 137 ? -15.417 -5.642 10.833 1.00 96.50 137 ILE A N 1
ATOM 1080 C CA . ILE A 1 137 ? -14.650 -5.261 12.024 1.00 96.50 137 ILE A CA 1
ATOM 1081 C C . ILE A 1 137 ? -13.741 -6.400 12.498 1.00 96.50 137 ILE A C 1
ATOM 1083 O O . ILE A 1 137 ? -12.596 -6.160 12.878 1.00 96.50 137 ILE A O 1
ATOM 1087 N N . ASP A 1 138 ? -14.238 -7.639 12.480 1.00 97.88 138 ASP A N 1
ATOM 1088 C CA . ASP A 1 138 ? -13.494 -8.798 12.979 1.00 97.88 138 ASP A CA 1
ATOM 1089 C C . ASP A 1 138 ? -12.257 -9.084 12.126 1.00 97.88 138 ASP A C 1
ATOM 1091 O O . ASP A 1 138 ? -11.170 -9.287 12.671 1.00 97.88 138 ASP A O 1
ATOM 1095 N N . THR A 1 139 ? -12.399 -9.051 10.799 1.00 98.06 139 THR A N 1
ATOM 1096 C CA . THR A 1 139 ? -11.271 -9.281 9.889 1.00 98.06 139 THR A CA 1
ATOM 1097 C C . THR A 1 139 ? -10.280 -8.120 9.930 1.00 98.06 139 THR A C 1
ATOM 1099 O O . THR A 1 139 ? -9.071 -8.351 9.955 1.00 98.06 139 THR A O 1
ATOM 1102 N N . ALA A 1 140 ? -10.768 -6.877 10.014 1.00 98.31 140 ALA A N 1
ATOM 1103 C CA . ALA A 1 140 ? -9.909 -5.703 10.141 1.00 98.31 140 ALA A CA 1
ATOM 1104 C C . ALA A 1 140 ? -9.052 -5.742 11.418 1.00 98.31 140 ALA A C 1
ATOM 1106 O O . ALA A 1 140 ? -7.842 -5.527 11.357 1.00 98.31 140 ALA A O 1
ATOM 1107 N N . LEU A 1 141 ? -9.653 -6.072 12.569 1.00 98.19 141 LEU A N 1
ATOM 1108 C CA . LEU A 1 141 ? -8.916 -6.225 13.826 1.00 98.19 141 LEU A CA 1
ATOM 1109 C C . LEU A 1 141 ? -7.893 -7.360 13.756 1.00 98.19 141 LEU A C 1
ATOM 1111 O O . LEU A 1 141 ? -6.764 -7.167 14.199 1.00 98.19 141 LEU A O 1
ATOM 1115 N N . ALA A 1 142 ? -8.247 -8.506 13.168 1.00 98.31 142 ALA A N 1
ATOM 1116 C CA . ALA A 1 142 ? -7.316 -9.621 13.012 1.00 98.31 142 ALA A CA 1
ATOM 1117 C C . ALA A 1 142 ? -6.085 -9.232 12.173 1.00 98.31 142 ALA A C 1
ATOM 1119 O O . ALA A 1 142 ? -4.958 -9.569 12.535 1.00 98.31 142 ALA A O 1
ATOM 1120 N N . ASP A 1 143 ? -6.278 -8.484 11.084 1.00 98.56 143 ASP A N 1
ATOM 1121 C CA . ASP A 1 143 ? -5.173 -7.983 10.265 1.00 98.56 143 ASP A CA 1
ATOM 1122 C C . ASP A 1 143 ? -4.334 -6.930 11.015 1.00 98.56 143 ASP A C 1
ATOM 1124 O O . ASP A 1 143 ? -3.104 -6.992 10.989 1.00 98.56 143 ASP A O 1
ATOM 1128 N N . TYR A 1 144 ? -4.948 -6.007 11.762 1.00 98.31 144 TYR A N 1
ATOM 1129 C CA . TYR A 1 144 ? -4.194 -5.065 12.600 1.00 98.31 144 TYR A CA 1
ATOM 1130 C C . TYR A 1 144 ? -3.435 -5.738 13.748 1.00 98.31 144 TYR A C 1
ATOM 1132 O O . TYR A 1 144 ? -2.340 -5.300 14.101 1.00 98.31 144 TYR A O 1
ATOM 1140 N N . GLU A 1 145 ? -3.944 -6.835 14.305 1.00 97.56 145 GLU A N 1
ATOM 1141 C CA . GLU A 1 145 ? -3.193 -7.654 15.258 1.00 97.56 145 GLU A CA 1
ATOM 1142 C C . GLU A 1 145 ? -1.940 -8.258 14.607 1.00 97.56 145 GLU A C 1
ATOM 1144 O O . GLU A 1 145 ? -0.881 -8.289 15.238 1.00 97.56 145 GLU A O 1
ATOM 1149 N N . GLN A 1 146 ? -2.015 -8.674 13.336 1.00 98.25 146 GLN A N 1
ATOM 1150 C CA . GLN A 1 146 ? -0.836 -9.129 12.591 1.00 98.25 146 GLN A CA 1
ATOM 1151 C C . GLN A 1 146 ? 0.198 -8.010 12.401 1.00 98.25 146 GLN A C 1
ATOM 1153 O O . GLN A 1 146 ? 1.400 -8.282 12.484 1.00 98.25 146 GLN A O 1
ATOM 1158 N N . VAL A 1 147 ? -0.240 -6.764 12.196 1.00 97.94 147 VAL A N 1
ATOM 1159 C CA . VAL A 1 147 ? 0.643 -5.585 12.144 1.00 97.94 147 VAL A CA 1
ATOM 1160 C C . VAL A 1 147 ? 1.304 -5.351 13.508 1.00 97.94 147 VAL A C 1
ATOM 1162 O O . VAL A 1 147 ? 2.533 -5.326 13.597 1.00 97.94 147 VAL A O 1
ATOM 1165 N N . SER A 1 148 ? 0.513 -5.277 14.583 1.00 96.38 148 SER A N 1
ATOM 1166 C CA . SER A 1 148 ? 0.979 -5.017 15.957 1.00 96.38 148 SER A CA 1
ATOM 1167 C C . SER A 1 148 ? 1.982 -6.051 16.484 1.00 96.38 148 SER A C 1
ATOM 1169 O O . SER A 1 148 ? 2.801 -5.745 17.347 1.00 96.38 148 SER A O 1
ATOM 1171 N N . GLN A 1 149 ? 1.945 -7.284 15.975 1.00 96.50 149 GLN A N 1
ATOM 1172 C CA . GLN A 1 149 ? 2.912 -8.329 16.333 1.00 96.50 149 GLN A CA 1
ATOM 1173 C C . GLN A 1 149 ? 4.278 -8.163 15.646 1.00 96.50 149 GLN A C 1
ATOM 1175 O O . GLN A 1 149 ? 5.253 -8.779 16.078 1.00 96.50 149 GLN A O 1
ATOM 1180 N N . ARG A 1 150 ? 4.360 -7.372 14.569 1.00 96.12 150 ARG A N 1
ATOM 1181 C CA . ARG A 1 150 ? 5.538 -7.290 13.686 1.00 96.12 150 ARG A CA 1
ATOM 1182 C C . ARG A 1 150 ? 6.265 -5.958 13.750 1.00 96.12 150 ARG A C 1
ATOM 1184 O O . ARG A 1 150 ? 7.471 -5.926 13.508 1.00 96.12 150 ARG A O 1
ATOM 1191 N N . ILE A 1 151 ? 5.559 -4.877 14.065 1.00 95.44 151 ILE A N 1
ATOM 1192 C CA . ILE A 1 151 ? 6.141 -3.538 14.164 1.00 95.44 151 ILE A CA 1
ATOM 1193 C C . ILE A 1 151 ? 5.853 -2.907 15.527 1.00 95.44 151 ILE A C 1
ATOM 1195 O O . ILE A 1 151 ? 4.876 -3.274 16.180 1.00 95.44 151 ILE A O 1
ATOM 1199 N N . PRO A 1 152 ? 6.696 -1.960 15.982 1.00 94.44 152 PRO A N 1
ATOM 1200 C CA . PRO A 1 152 ? 6.370 -1.144 17.142 1.00 94.44 152 PRO A CA 1
ATOM 1201 C C . PRO A 1 152 ? 5.030 -0.421 16.944 1.00 94.44 152 PRO A C 1
ATOM 1203 O O . PRO A 1 152 ? 4.736 -0.021 15.816 1.00 94.44 152 PRO A O 1
ATOM 1206 N N . PRO A 1 153 ? 4.250 -0.206 18.018 1.00 90.69 153 PRO A N 1
ATOM 1207 C CA . PRO A 1 153 ? 3.013 0.555 17.935 1.00 90.69 153 PRO A CA 1
ATOM 1208 C C . PRO A 1 153 ? 3.241 1.943 17.338 1.00 90.69 153 PRO A C 1
ATOM 1210 O O . PRO A 1 153 ? 4.181 2.648 17.718 1.00 90.69 153 PRO A O 1
ATOM 1213 N N . ASP A 1 154 ? 2.343 2.343 16.447 1.00 93.06 154 ASP A N 1
ATOM 1214 C CA . ASP A 1 154 ? 2.255 3.698 15.922 1.00 93.06 154 ASP A CA 1
ATOM 1215 C C . ASP A 1 154 ? 0.882 4.311 16.242 1.00 93.06 154 ASP A C 1
ATOM 1217 O O . ASP A 1 154 ? -0.077 3.610 16.591 1.00 93.06 154 ASP A O 1
ATOM 1221 N N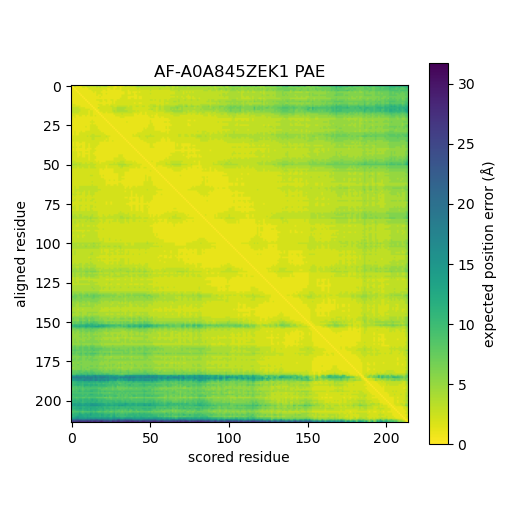 . ALA A 1 155 ? 0.802 5.640 16.165 1.00 94.75 155 ALA A N 1
ATOM 1222 C CA . ALA A 1 155 ? -0.403 6.371 16.534 1.00 94.75 155 ALA A CA 1
ATOM 1223 C C . ALA A 1 155 ? -1.606 6.017 15.645 1.00 94.75 155 ALA A C 1
ATOM 1225 O O . ALA A 1 155 ? -2.715 5.898 16.156 1.00 94.75 155 ALA A O 1
ATOM 1226 N N . ALA A 1 156 ? -1.397 5.831 14.338 1.00 94.56 156 ALA A N 1
ATOM 1227 C CA . ALA A 1 156 ? -2.469 5.574 13.381 1.00 94.56 156 ALA A CA 1
ATOM 1228 C C . ALA A 1 156 ? -3.036 4.158 13.535 1.00 94.56 156 ALA A C 1
ATOM 1230 O O . ALA A 1 156 ? -4.252 3.986 13.569 1.00 94.56 156 ALA A O 1
ATOM 1231 N N . LEU A 1 157 ? -2.173 3.153 13.694 1.00 96.06 157 LEU A N 1
ATOM 1232 C CA . LEU A 1 157 ? -2.570 1.778 13.984 1.00 96.06 157 LEU A CA 1
ATOM 1233 C C . LEU A 1 157 ? -3.385 1.703 15.278 1.00 96.06 157 LEU A C 1
ATOM 1235 O O . LEU A 1 157 ? -4.491 1.162 15.275 1.00 96.06 157 LEU A O 1
ATOM 1239 N N . SER A 1 158 ? -2.866 2.298 16.356 1.00 97.06 158 SER A N 1
ATOM 1240 C CA . SER A 1 158 ? -3.536 2.300 17.663 1.00 97.06 158 SER A CA 1
ATOM 1241 C C . SER A 1 158 ? -4.891 3.015 17.580 1.00 97.06 158 SER A C 1
ATOM 1243 O O . SER A 1 158 ? -5.894 2.528 18.095 1.00 97.06 158 SER A O 1
ATOM 1245 N N . TYR A 1 159 ? -4.956 4.134 16.853 1.00 96.88 159 TYR A N 1
ATOM 1246 C CA . TYR A 1 159 ? -6.198 4.871 16.624 1.00 96.88 159 TYR A CA 1
ATOM 1247 C C . TYR A 1 159 ? -7.238 4.038 15.864 1.00 96.88 159 TYR A C 1
ATOM 1249 O O . TYR A 1 159 ? -8.368 3.893 16.325 1.00 96.88 159 TYR A O 1
ATOM 1257 N N . ASN A 1 160 ? -6.848 3.424 14.743 1.00 96.69 160 ASN A N 1
ATOM 1258 C CA . ASN A 1 160 ? -7.742 2.593 13.935 1.00 96.69 160 ASN A CA 1
ATOM 1259 C C . ASN A 1 160 ? -8.264 1.385 14.727 1.00 96.69 160 ASN A C 1
ATOM 1261 O O . ASN A 1 160 ? -9.448 1.053 14.653 1.00 96.69 160 ASN A O 1
ATOM 1265 N N . MET A 1 161 ? -7.404 0.745 15.528 1.00 97.75 161 MET A N 1
ATOM 1266 C CA . MET A 1 161 ? -7.826 -0.329 16.427 1.00 97.75 161 MET A CA 1
ATOM 1267 C C . MET A 1 161 ? -8.804 0.181 17.493 1.00 97.75 161 MET A C 1
ATOM 1269 O O . MET A 1 161 ? -9.795 -0.493 17.766 1.00 97.75 161 MET A O 1
ATOM 1273 N N . ALA A 1 162 ? -8.583 1.368 18.066 1.00 97.38 162 ALA A N 1
ATOM 1274 C CA . ALA A 1 162 ? -9.496 1.965 19.039 1.00 97.38 162 ALA A CA 1
ATOM 1275 C C . ALA A 1 162 ? -10.893 2.231 18.450 1.00 97.38 162 ALA A C 1
ATOM 1277 O O . ALA A 1 162 ? -11.893 1.918 19.106 1.00 97.38 162 ALA A O 1
ATOM 1278 N N . CYS A 1 163 ? -10.977 2.744 17.217 1.00 96.56 163 CYS A N 1
ATOM 1279 C CA . CYS A 1 163 ? -12.245 2.925 16.503 1.00 96.56 163 CYS A CA 1
ATOM 1280 C C . CYS A 1 163 ? -13.002 1.594 16.372 1.00 96.56 163 CYS A C 1
ATOM 1282 O O . CYS A 1 163 ? -14.138 1.461 16.835 1.00 96.56 163 CYS A O 1
ATOM 1284 N N . LEU A 1 164 ? -12.336 0.567 15.839 1.00 97.00 164 LEU A N 1
ATOM 1285 C CA . LEU A 1 164 ? -12.922 -0.760 15.630 1.00 97.00 164 LEU A CA 1
ATOM 1286 C C . LEU A 1 164 ? -13.354 -1.440 16.939 1.00 97.00 164 LEU A C 1
ATOM 1288 O O . LEU A 1 164 ? -14.443 -2.012 17.025 1.00 97.00 164 LEU A O 1
ATOM 1292 N N . LEU A 1 165 ? -12.530 -1.356 17.986 1.00 97.88 165 LEU A N 1
ATOM 1293 C CA . LEU A 1 165 ? -12.851 -1.901 19.309 1.00 97.88 165 LEU A CA 1
ATOM 1294 C C . LEU A 1 165 ? -14.038 -1.171 19.945 1.00 97.88 165 LEU A C 1
ATOM 1296 O O . LEU A 1 165 ? -14.851 -1.804 20.623 1.00 97.88 165 LEU A O 1
ATOM 1300 N N . THR A 1 166 ? -14.179 0.133 19.695 1.00 96.19 166 THR A N 1
ATOM 1301 C CA . THR A 1 166 ? -15.342 0.909 20.140 1.00 96.19 166 THR A CA 1
ATOM 1302 C C . THR A 1 166 ? -16.613 0.434 19.443 1.00 96.19 166 THR A C 1
ATOM 1304 O O . THR A 1 166 ? -17.601 0.139 20.1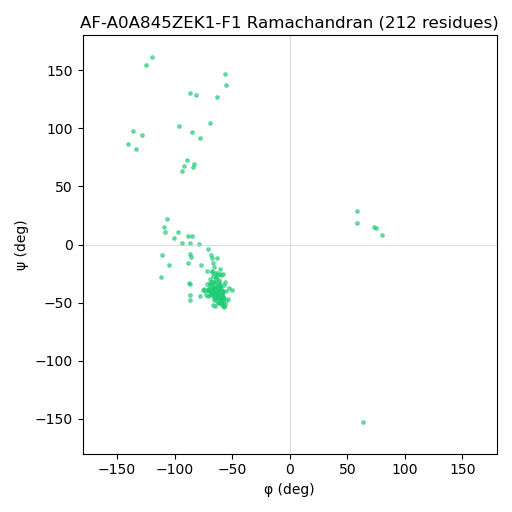18 1.00 96.19 166 THR A O 1
ATOM 1307 N N . GLN A 1 167 ? -16.579 0.274 18.117 1.00 93.50 167 GLN A N 1
ATOM 1308 C CA . GLN A 1 167 ? -17.709 -0.253 17.343 1.00 93.50 167 GLN A CA 1
ATOM 1309 C C . GLN A 1 167 ? -18.093 -1.682 17.77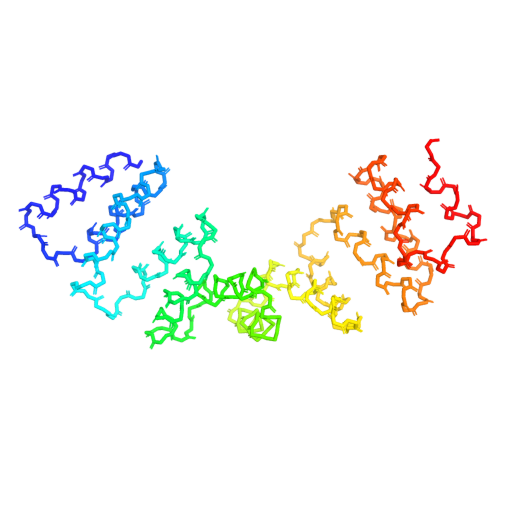8 1.00 93.50 167 GLN A C 1
ATOM 1311 O O . GLN A 1 167 ? -19.275 -2.024 17.826 1.00 93.50 167 GLN A O 1
ATOM 1316 N N . LYS A 1 168 ? -17.111 -2.502 18.181 1.00 95.12 168 LYS A N 1
ATOM 1317 C CA . LYS A 1 168 ? -17.313 -3.853 18.739 1.00 95.12 168 LYS A CA 1
ATOM 1318 C C . LYS A 1 168 ? -17.750 -3.863 20.213 1.00 95.12 168 LYS A C 1
ATOM 1320 O O . LYS A 1 168 ? -17.941 -4.932 20.796 1.00 95.12 168 LYS A O 1
ATOM 1325 N N . ASN A 1 169 ? -17.916 -2.692 20.832 1.00 94.31 169 ASN A N 1
ATOM 1326 C CA . ASN A 1 169 ? -18.257 -2.519 22.246 1.00 94.31 169 ASN A CA 1
ATOM 1327 C C . ASN A 1 169 ? -17.232 -3.157 23.216 1.00 94.31 169 ASN A C 1
ATOM 1329 O O . ASN A 1 169 ? -17.568 -3.566 24.328 1.00 94.31 169 ASN A O 1
ATOM 1333 N N . GLN A 1 170 ? -15.963 -3.240 22.809 1.00 96.38 170 GLN A N 1
ATOM 1334 C CA . GLN A 1 170 ? -14.839 -3.690 23.637 1.00 96.38 170 GLN A CA 1
ATOM 1335 C C . GLN A 1 170 ? -14.154 -2.483 24.288 1.00 96.38 170 GLN A C 1
ATOM 1337 O O . GLN A 1 170 ? -12.992 -2.184 24.023 1.00 96.38 170 GLN A O 1
ATOM 1342 N N . LEU A 1 171 ? -14.901 -1.774 25.138 1.00 94.00 171 LEU A N 1
ATOM 1343 C CA . LEU A 1 171 ? -14.560 -0.415 25.577 1.00 94.00 171 LEU A CA 1
ATOM 1344 C C . LEU A 1 171 ? -13.208 -0.316 26.299 1.00 94.00 171 LEU A 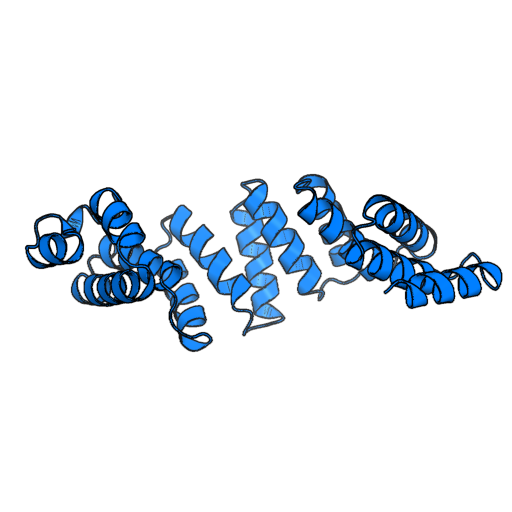C 1
ATOM 1346 O O . LEU A 1 171 ? -12.446 0.601 26.024 1.00 94.00 171 LEU A O 1
ATOM 1350 N N . GLU A 1 172 ? -12.862 -1.270 27.167 1.00 95.00 172 GLU A N 1
ATOM 1351 C CA . GLU A 1 172 ? -11.571 -1.240 27.878 1.00 95.00 172 GLU A CA 1
ATOM 1352 C C . GLU A 1 172 ? -10.376 -1.397 26.929 1.00 95.00 172 GLU A C 1
ATOM 1354 O O . GLU A 1 172 ? -9.367 -0.709 27.071 1.00 95.00 172 GLU A O 1
ATOM 1359 N N . ALA A 1 173 ? -10.500 -2.266 25.924 1.00 96.44 173 ALA A N 1
ATOM 1360 C CA . ALA A 1 173 ? -9.466 -2.420 24.907 1.00 96.44 173 ALA A CA 1
ATOM 1361 C C . ALA A 1 173 ? -9.398 -1.179 24.002 1.00 96.44 173 ALA A C 1
ATOM 1363 O O . ALA A 1 173 ? -8.306 -0.745 23.643 1.00 96.44 173 ALA A O 1
ATOM 1364 N N . ALA A 1 174 ? -10.552 -0.585 23.676 1.00 97.00 174 ALA A N 1
ATOM 1365 C CA . ALA A 1 174 ? -10.621 0.652 22.909 1.00 97.00 174 ALA A CA 1
ATOM 1366 C C . ALA A 1 174 ? -9.919 1.811 23.631 1.00 97.00 174 ALA A C 1
ATOM 1368 O O . ALA A 1 174 ? -9.125 2.515 23.012 1.00 97.00 174 ALA A O 1
ATOM 1369 N N . PHE A 1 175 ? -10.145 1.972 24.939 1.00 96.06 175 PHE A N 1
ATOM 1370 C CA . PHE A 1 175 ? -9.467 2.986 25.748 1.00 96.06 175 PHE A CA 1
ATOM 1371 C C . PHE A 1 175 ? -7.956 2.790 25.776 1.00 96.06 175 PHE A C 1
ATOM 1373 O O . PHE A 1 175 ? -7.227 3.744 25.522 1.00 96.06 175 PHE A O 1
ATOM 1380 N N . ALA A 1 176 ? -7.483 1.561 25.997 1.00 95.88 176 ALA A N 1
ATOM 1381 C CA . ALA A 1 176 ? -6.050 1.274 25.998 1.00 95.88 176 ALA A CA 1
ATOM 1382 C C . ALA A 1 176 ? -5.382 1.641 24.658 1.00 95.88 176 ALA A C 1
ATOM 1384 O O . ALA A 1 176 ? -4.294 2.218 24.635 1.00 95.88 176 ALA A O 1
ATOM 1385 N N . GLN A 1 177 ? -6.045 1.340 23.538 1.00 97.31 177 GLN A N 1
ATOM 1386 C CA . GLN A 1 177 ? -5.553 1.686 22.203 1.00 97.31 177 GLN A CA 1
ATOM 1387 C C . GLN A 1 177 ? -5.615 3.195 21.929 1.00 97.31 177 GLN A C 1
ATOM 1389 O O . GLN A 1 177 ? -4.675 3.762 21.373 1.00 97.31 177 GLN A O 1
ATOM 1394 N N . LEU A 1 178 ? -6.675 3.877 22.370 1.00 96.25 178 LEU A N 1
ATOM 1395 C CA . LEU A 1 178 ? -6.800 5.327 22.222 1.00 96.25 178 LEU A CA 1
ATOM 1396 C C . LEU A 1 178 ? -5.750 6.077 23.056 1.00 96.25 178 LEU A C 1
ATOM 1398 O O . LEU A 1 178 ? -5.127 7.011 22.560 1.00 96.25 178 LEU A O 1
ATOM 1402 N N . GLU A 1 179 ? -5.503 5.645 24.293 1.00 95.06 179 GLU A N 1
ATOM 1403 C CA . GLU A 1 179 ? -4.429 6.163 25.149 1.00 95.06 179 GLU A CA 1
ATOM 1404 C C . GLU A 1 179 ? -3.055 6.008 24.490 1.00 95.06 179 GLU A C 1
ATOM 1406 O O . GLU A 1 179 ? -2.255 6.949 24.468 1.00 95.06 179 GLU A O 1
ATOM 1411 N N . GLN A 1 180 ? -2.787 4.836 23.907 1.00 95.81 180 GLN A N 1
ATOM 1412 C CA . GLN A 1 180 ? -1.560 4.593 23.156 1.00 95.81 180 GLN A CA 1
ATOM 1413 C C . GLN A 1 180 ? -1.458 5.518 21.934 1.00 95.81 180 GLN A C 1
ATOM 1415 O O . GLN A 1 180 ? -0.409 6.129 21.721 1.00 95.81 180 GLN A O 1
ATOM 1420 N N . ALA A 1 181 ? -2.547 5.692 21.180 1.00 96.25 181 ALA A N 1
ATOM 1421 C CA . ALA A 1 181 ? -2.595 6.592 20.030 1.00 96.25 181 ALA A CA 1
ATOM 1422 C C . ALA A 1 181 ? -2.290 8.048 20.417 1.00 96.25 181 ALA A C 1
ATOM 1424 O O . ALA A 1 181 ? -1.479 8.707 19.766 1.00 96.25 181 ALA A O 1
ATOM 1425 N N . LEU A 1 182 ? -2.891 8.538 21.505 1.00 94.25 182 LEU A N 1
ATOM 1426 C CA . LEU A 1 182 ? -2.683 9.890 22.030 1.00 94.25 182 LEU A CA 1
ATOM 1427 C C . LEU A 1 182 ? -1.256 10.097 22.542 1.00 94.25 182 LEU A C 1
ATOM 1429 O O . LEU A 1 182 ? -0.642 11.125 22.261 1.00 94.25 182 LEU A O 1
ATOM 1433 N N . THR A 1 183 ? -0.698 9.098 23.230 1.00 94.19 183 THR A N 1
ATOM 1434 C CA . THR A 1 183 ? 0.690 9.130 23.718 1.00 94.19 183 THR A CA 1
ATOM 1435 C C . THR A 1 183 ? 1.689 9.256 22.565 1.00 94.19 183 THR A C 1
ATOM 1437 O O . THR A 1 183 ? 2.712 9.926 22.698 1.00 94.19 183 THR A O 1
ATOM 1440 N N . LEU A 1 184 ? 1.399 8.616 21.428 1.00 92.81 184 LEU A N 1
ATOM 1441 C CA . LEU A 1 184 ? 2.276 8.593 20.257 1.00 92.81 184 LEU A CA 1
ATOM 1442 C C . LEU A 1 184 ? 2.051 9.777 19.300 1.00 92.81 184 LEU A C 1
ATOM 1444 O O . LEU A 1 184 ? 3.002 10.220 18.660 1.00 92.81 184 LEU A O 1
ATOM 1448 N N . GLY A 1 185 ? 0.814 10.268 19.169 1.00 86.44 185 GLY A N 1
ATOM 1449 C CA . GLY A 1 185 ? 0.420 11.267 18.166 1.00 86.44 185 GLY A CA 1
ATOM 1450 C C . GLY A 1 185 ? 0.068 12.660 18.704 1.00 86.44 185 GLY A C 1
ATOM 1451 O O . GLY A 1 185 ? -0.093 13.589 17.912 1.00 86.44 185 GLY A O 1
ATOM 1452 N N . GLY A 1 186 ? -0.031 12.830 20.025 1.00 83.12 186 GLY A N 1
ATOM 1453 C CA . GLY A 1 186 ? -0.263 14.118 20.682 1.00 83.12 186 GLY A CA 1
ATOM 1454 C C . GLY A 1 186 ? -1.611 14.774 20.353 1.00 83.12 186 GLY A C 1
ATOM 1455 O O . GLY A 1 186 ? -2.594 14.110 20.017 1.00 83.12 186 GLY A O 1
ATOM 1456 N N . GLU A 1 187 ? -1.646 16.108 20.437 1.00 80.62 187 GLU A N 1
ATOM 1457 C CA . GLU A 1 187 ? -2.860 16.941 20.335 1.00 80.62 187 GLU A CA 1
ATOM 1458 C C . GLU A 1 187 ? -3.656 16.729 19.034 1.00 80.62 187 GLU A C 1
ATOM 1460 O O . GLU A 1 187 ? -4.886 16.777 19.038 1.00 80.62 187 GLU A O 1
ATOM 1465 N N . SER A 1 188 ? -2.980 16.417 17.920 1.00 86.44 188 SER A N 1
ATOM 1466 C CA . SER A 1 188 ? -3.654 16.157 16.638 1.00 86.44 188 SER A CA 1
ATOM 1467 C C . SER A 1 188 ? -4.593 14.949 16.711 1.00 86.44 188 SER A C 1
ATOM 1469 O O . SER A 1 188 ? -5.644 14.946 16.068 1.00 86.44 188 SER A O 1
ATOM 1471 N N . ILE A 1 189 ? -4.232 13.920 17.483 1.00 91.56 189 ILE A N 1
ATOM 1472 C CA . ILE A 1 189 ? -5.072 12.733 17.668 1.00 91.56 189 ILE A CA 1
ATOM 1473 C C . ILE A 1 189 ? -6.247 13.049 18.594 1.00 91.56 189 ILE A C 1
ATOM 1475 O O . ILE A 1 189 ? -7.360 12.614 18.308 1.00 91.56 189 ILE A O 1
ATOM 1479 N N . ALA A 1 190 ? -6.037 13.855 19.640 1.00 90.75 190 ALA A N 1
ATOM 1480 C CA . ALA A 1 190 ? -7.096 14.265 20.567 1.00 90.75 190 ALA A CA 1
ATOM 1481 C C . ALA A 1 190 ? -8.222 15.019 19.848 1.00 90.75 190 ALA A C 1
ATOM 1483 O O . ALA A 1 190 ? -9.392 14.640 19.955 1.00 90.75 190 ALA A O 1
ATOM 1484 N N . ALA A 1 191 ? -7.865 16.021 19.039 1.00 90.50 191 ALA A N 1
ATOM 1485 C CA . ALA A 1 191 ? -8.827 16.791 18.254 1.00 90.50 191 ALA A CA 1
ATOM 1486 C C . ALA A 1 191 ? -9.606 15.909 17.259 1.00 90.50 191 ALA A C 1
ATOM 1488 O O . ALA A 1 191 ? -10.819 16.066 17.087 1.00 90.50 191 ALA A O 1
ATOM 1489 N N . THR A 1 192 ? -8.921 14.942 16.637 1.00 93.06 192 THR A N 1
ATOM 1490 C CA . THR A 1 192 ? -9.555 13.989 15.715 1.00 93.06 192 THR A CA 1
ATOM 1491 C C . THR A 1 192 ? -10.527 13.079 16.475 1.00 93.06 192 THR A C 1
ATOM 1493 O O . THR A 1 192 ? -11.708 13.035 16.141 1.00 93.06 192 THR A O 1
ATOM 1496 N N . ALA A 1 193 ? -10.086 12.439 17.566 1.00 93.81 193 ALA A N 1
ATOM 1497 C CA . ALA A 1 193 ? -10.909 11.565 18.409 1.00 93.81 193 ALA A CA 1
ATOM 1498 C C . ALA A 1 193 ? -12.180 12.249 18.935 1.00 93.81 193 ALA A C 1
ATOM 1500 O O . ALA A 1 193 ? -13.249 11.642 18.945 1.00 93.81 193 ALA A O 1
ATOM 1501 N N . ALA A 1 194 ? -12.093 13.521 19.338 1.00 91.81 194 ALA A N 1
ATOM 1502 C CA . ALA A 1 194 ? -13.235 14.265 19.865 1.00 91.81 194 ALA A CA 1
ATOM 1503 C C . ALA A 1 194 ? -14.389 14.406 18.852 1.00 91.81 194 ALA A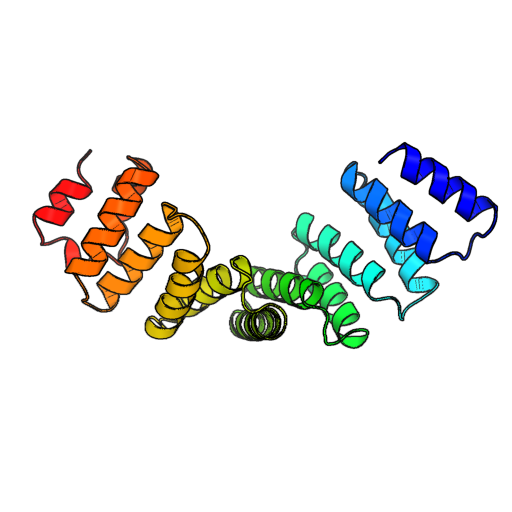 C 1
ATOM 1505 O O . ALA A 1 194 ? -15.558 14.475 19.245 1.00 91.81 194 ALA A O 1
ATOM 1506 N N . THR A 1 195 ? -14.073 14.447 17.553 1.00 93.06 195 THR A N 1
ATOM 1507 C CA . THR A 1 195 ? -15.055 14.663 16.478 1.00 93.06 195 THR A CA 1
ATOM 1508 C C . THR A 1 195 ? -15.398 13.397 15.695 1.00 93.06 195 THR A C 1
ATOM 1510 O O . THR A 1 195 ? -16.464 13.346 15.076 1.00 93.06 195 THR A O 1
ATOM 1513 N N . ASP A 1 196 ? -14.565 12.361 15.782 1.00 94.19 196 ASP A N 1
ATOM 1514 C CA . ASP A 1 196 ? -14.752 11.103 15.067 1.00 94.19 196 ASP A CA 1
ATOM 1515 C C . ASP A 1 196 ? -16.050 10.386 15.513 1.00 94.19 196 ASP A C 1
ATOM 1517 O O . ASP A 1 196 ? -16.299 10.230 16.721 1.00 94.19 196 ASP A O 1
ATOM 1521 N N . PRO A 1 197 ? -16.943 10.010 14.574 1.00 93.12 197 PRO A N 1
ATOM 1522 C CA . PRO A 1 197 ? -18.179 9.294 14.882 1.00 93.12 197 PRO A CA 1
ATOM 1523 C C . PRO A 1 197 ? -17.962 7.902 15.487 1.00 93.12 197 PRO A C 1
ATOM 1525 O O . PRO A 1 197 ? -18.840 7.454 16.227 1.00 93.12 197 PRO A O 1
ATOM 1528 N N . ASP A 1 198 ? -16.825 7.247 15.248 1.00 92.88 198 ASP A N 1
ATOM 1529 C CA . ASP A 1 198 ? -16.536 5.907 15.768 1.00 92.88 198 ASP A CA 1
ATOM 1530 C C . ASP A 1 198 ? -16.465 5.888 17.295 1.00 92.88 198 ASP A C 1
ATOM 1532 O O . ASP A 1 198 ? -16.854 4.908 17.931 1.00 92.88 198 ASP A O 1
ATOM 1536 N N . PHE A 1 199 ? -16.076 7.013 17.902 1.00 95.06 199 PHE A N 1
ATOM 1537 C CA . PHE A 1 199 ? -16.055 7.185 19.352 1.00 95.06 199 PHE A CA 1
ATOM 1538 C C . PHE A 1 199 ? -17.371 7.689 19.944 1.00 95.06 199 PHE A C 1
ATOM 1540 O O . PHE A 1 199 ? -17.433 7.955 21.146 1.00 95.06 199 PHE A O 1
ATOM 1547 N N . ALA A 1 200 ? -18.454 7.795 19.163 1.00 91.69 200 ALA A N 1
ATOM 1548 C CA . ALA A 1 200 ? -19.763 8.176 19.695 1.00 91.69 200 ALA A CA 1
ATOM 1549 C C . ALA A 1 200 ? -20.192 7.353 20.933 1.00 91.69 200 ALA A C 1
ATOM 1551 O O . ALA A 1 200 ? -20.703 7.970 21.874 1.00 91.69 200 ALA A O 1
ATOM 1552 N N . PRO A 1 201 ? -19.934 6.028 21.015 1.00 92.12 201 PRO A N 1
ATOM 1553 C CA . PRO A 1 201 ? -20.208 5.245 22.222 1.00 92.12 201 PRO A CA 1
ATOM 1554 C C . PRO A 1 201 ? -19.398 5.664 23.461 1.00 92.12 201 PRO A C 1
ATOM 1556 O O . PRO A 1 201 ? -19.871 5.469 24.578 1.00 92.12 201 PRO A O 1
ATOM 1559 N N . LEU A 1 202 ? -18.210 6.260 23.294 1.00 91.75 202 LEU A N 1
ATOM 1560 C CA . LEU A 1 202 ? -17.335 6.674 24.399 1.00 91.75 202 LEU A CA 1
ATOM 1561 C C . LEU A 1 202 ? -17.624 8.087 24.918 1.00 91.75 202 LEU A C 1
ATOM 1563 O O . LEU A 1 202 ? -17.215 8.418 26.025 1.00 91.75 202 LEU A O 1
ATOM 1567 N N . ARG A 1 203 ? -18.357 8.926 24.172 1.00 89.38 203 ARG A N 1
ATOM 1568 C CA . ARG A 1 203 ? -18.557 10.354 24.509 1.00 89.38 203 ARG A CA 1
ATOM 1569 C C . ARG A 1 203 ? -19.246 10.610 25.855 1.00 89.38 203 ARG A C 1
ATOM 1571 O O . ARG A 1 203 ? -19.147 11.713 26.382 1.00 89.38 203 ARG A O 1
ATOM 1578 N N . GLY A 1 204 ? -19.966 9.626 26.392 1.00 88.50 204 GLY A N 1
ATOM 1579 C CA . GLY A 1 204 ? -20.585 9.705 27.719 1.00 88.50 204 GLY A CA 1
ATOM 1580 C C . GLY A 1 204 ? -19.668 9.294 28.879 1.00 88.50 204 GLY A C 1
ATOM 1581 O O . GLY A 1 204 ? -20.044 9.496 30.032 1.00 88.50 204 GLY A O 1
ATOM 1582 N N . ASP A 1 205 ? -18.500 8.707 28.601 1.00 92.50 205 ASP A N 1
ATOM 1583 C CA . ASP A 1 205 ? -17.542 8.243 29.608 1.00 92.50 205 ASP A CA 1
ATOM 1584 C C . ASP A 1 205 ? -16.598 9.391 30.012 1.00 92.50 205 ASP A C 1
ATOM 1586 O O . ASP A 1 205 ? -16.008 10.077 29.173 1.00 92.50 205 ASP A O 1
ATOM 1590 N N . ALA A 1 206 ? -16.442 9.603 31.321 1.00 92.94 206 ALA A N 1
ATOM 1591 C CA . ALA A 1 206 ? -15.586 10.654 31.865 1.00 92.94 206 ALA A CA 1
ATOM 1592 C C . ALA A 1 206 ? -14.109 10.475 31.477 1.00 92.94 206 ALA A C 1
ATOM 1594 O O . ALA A 1 206 ? -13.423 11.477 31.278 1.00 92.94 206 ALA A O 1
ATOM 1595 N N . ARG A 1 207 ? -13.642 9.226 31.321 1.00 93.38 207 ARG A N 1
ATOM 1596 C CA . ARG A 1 207 ? -12.277 8.913 30.872 1.00 93.38 207 ARG A CA 1
ATOM 1597 C C . ARG A 1 207 ? -12.034 9.450 29.472 1.00 93.38 207 ARG A C 1
ATOM 1599 O O . ARG A 1 207 ? -11.029 10.103 29.229 1.00 93.38 207 ARG A O 1
ATOM 1606 N N . PHE A 1 208 ? -12.988 9.251 28.562 1.00 94.38 208 PHE A N 1
ATOM 1607 C CA . PHE A 1 208 ? -12.877 9.759 27.195 1.00 94.38 208 PHE A CA 1
ATOM 1608 C C . PHE A 1 208 ? -12.768 11.287 27.177 1.00 94.38 208 PHE A C 1
ATOM 1610 O O . PHE A 1 208 ? -11.887 11.832 26.523 1.00 94.38 208 PHE A O 1
ATOM 1617 N N . ALA A 1 209 ? -13.604 11.975 27.962 1.00 91.56 209 ALA A N 1
ATOM 1618 C CA . ALA A 1 209 ? -13.574 13.433 28.094 1.00 91.56 209 ALA A CA 1
ATOM 1619 C C . ALA A 1 209 ? -12.305 13.987 28.775 1.00 91.56 209 ALA A C 1
ATOM 1621 O O . ALA A 1 209 ? -12.070 15.197 28.739 1.00 91.56 209 ALA A O 1
ATOM 1622 N N . GLU A 1 210 ? -11.528 13.147 29.456 1.00 91.62 210 GLU A N 1
ATOM 1623 C CA . GLU A 1 210 ? -10.202 13.485 29.978 1.00 91.62 210 GLU A CA 1
ATOM 1624 C C . GLU A 1 210 ? -9.123 13.256 28.916 1.00 91.62 210 GLU A C 1
ATOM 1626 O O . GLU A 1 210 ? -8.294 14.134 28.706 1.00 91.62 210 GLU A O 1
ATOM 1631 N N . LEU A 1 211 ? -9.194 12.137 28.190 1.00 89.94 211 LEU A N 1
ATOM 1632 C CA . LEU A 1 211 ? -8.239 11.775 27.140 1.00 89.94 211 LEU A CA 1
ATOM 1633 C C . LEU A 1 211 ? -8.210 12.753 25.965 1.00 89.94 211 LEU A C 1
ATOM 1635 O O . LEU A 1 211 ? -7.147 13.001 25.405 1.00 89.94 211 LEU A O 1
ATOM 1639 N N . VAL A 1 212 ? -9.364 13.302 25.578 1.00 90.19 212 VAL A N 1
ATOM 1640 C CA . VAL A 1 212 ? -9.463 14.224 24.431 1.00 90.19 212 VAL A CA 1
ATOM 1641 C C . VAL A 1 212 ? -9.443 15.701 24.833 1.00 90.19 212 VAL A C 1
ATOM 1643 O O . VAL A 1 212 ? -9.756 16.565 24.016 1.00 90.19 212 VAL A O 1
ATOM 1646 N N . ARG A 1 213 ? -9.128 16.007 26.098 1.00 84.25 213 ARG A N 1
ATOM 1647 C CA . ARG A 1 213 ? -9.042 17.384 26.592 1.00 84.25 213 ARG A CA 1
ATOM 1648 C C . ARG A 1 213 ? -7.688 17.986 26.212 1.00 84.25 213 ARG A C 1
ATOM 1650 O O . ARG A 1 213 ? -6.663 17.375 26.489 1.00 84.25 213 ARG A O 1
ATOM 1657 N N . GLU A 1 214 ? -7.721 19.168 25.597 1.00 60.62 214 GLU A N 1
ATOM 1658 C CA . GLU A 1 214 ? -6.541 20.016 25.348 1.00 60.62 214 GLU A CA 1
ATOM 1659 C C . GLU A 1 214 ? -5.856 20.450 26.654 1.00 60.62 214 GLU A C 1
ATOM 1661 O O . GLU A 1 214 ? -6.578 20.836 27.610 1.00 60.62 214 GLU A O 1
#

Solvent-accessible surface area (backbone atoms only — not comparable to full-atom values): 10676 Å² total; per-residue (Å²): 89,69,67,53,37,53,53,29,52,53,48,36,72,78,41,79,77,48,34,66,41,27,36,54,26,14,53,26,27,44,77,71,68,37,53,69,61,15,48,51,26,18,51,50,16,34,72,67,36,77,76,47,35,65,27,30,35,56,43,12,52,53,29,41,77,69,70,36,33,69,62,11,26,56,23,13,52,53,16,36,76,62,39,80,84,42,43,67,29,29,44,53,28,14,54,22,26,48,76,70,69,36,52,71,61,12,43,54,25,25,50,51,20,41,71,73,38,78,78,49,49,66,42,30,47,55,39,16,52,53,26,45,78,70,66,39,46,70,62,14,50,54,25,43,50,57,30,60,76,74,45,81,88,47,29,66,61,26,37,55,49,15,36,47,26,37,72,70,66,38,52,73,62,12,49,56,24,38,52,50,10,35,74,66,47,39,72,69,42,21,61,46,53,72,70,41,72,53,44,58,84,43,71,84,39,70,66,49,63,55,68,43,52,130

Secondary structure (DSSP, 8-state):
-HHHHHHHHHHHHH-TT-HHHHHHHHHHHHHTT-HHHHHHHHHHHHHH-TT-HHHHHHHHHHHHHTT-HHHHHHHHHHHHHH-TT-HHHHHHHHHHHHHTT-HHHHHHHHHHHHHH-TT-HHHHHHHHHHHHHTT-HHHHHHHHHHHHTTS---HHHHHHHHHHHHHTT-HHHHHHHHHHHHHHHTHHHHHHHHH-GGGGGGTTSHHHHHHT--

Mean predicted aligned error: 3.7 Å

Radius of gyration: 22.07 Å; Cα contacts (8 Å, |Δi|>4): 299; chains: 1; bounding box: 48×36×61 Å